Protein AF-A0AAE3ENU5-F1 (afdb_monomer_lite)

pLDDT: mean 85.51, std 14.6, range [36.25, 98.5]

Organism: NCBI:txid2044858

Foldseek 3Di:
DDDDPDDPPDPPPPLDQDQDEPRQGQDPQQSVQDDSVLSVLVNVLLVVVLVLNLVSLLVLLVRDQPDDVSLLSSLLSLLVSCVNNDLVSNVVSLVPHDLSSLVSSQVSVQSNQQVVDVPRGGCCVSRVPSVCSSCVVVVVVCVVPVPPDPDDPPCVPVPPQKDFDPPAKDWWFQLQPSAIKIKTWIAGNVPRAIWMWIFDPDPVRDIDIAANQDDDPNHNHPPQFDDKDKAAQFDKDFAFDADPPPRDTPGGDPVRIDGASIIWIWTHHPPDQWTWIWGHPNPDTDIGITD

Secondary structure (DSSP, 8-state):
---------------PPPSEETTEE--HHHHHHS-HHHHHHHHHHHHHHHTT-HHHHHHHTT---SSHHHHHHHHHHHHHHHHHH-HHHHHHHHTTS-HHHHHHHHHHHHHHHHHSSSS---HHHHSHHHHHHHTHHHHHHHHHSS-S------GGGS-TTEEEEEEEEEEE-SSSSSS-EEEEEEEETTT--EEEEEE--STT--EEEEETTB-BTTBS--TT--EEEEEPTT-EE--EEE-TTT--EEEE-GGG-EE-SS-EEEEE-SSSS-EEEEEE-SSSEEEEEE-

Radius of gyration: 28.98 Å; chains: 1; bounding box: 73×36×106 Å

Structure (mmCIF, N/CA/C/O backbone):
data_AF-A0AAE3ENU5-F1
#
_entry.id   AF-A0AAE3ENU5-F1
#
loop_
_atom_site.group_PDB
_atom_site.id
_atom_site.type_symbol
_atom_site.label_atom_id
_atom_site.label_alt_id
_atom_site.label_comp_id
_atom_site.label_asym_id
_atom_site.label_entity_id
_atom_site.label_seq_id
_atom_site.pdbx_PDB_ins_code
_atom_site.Cartn_x
_atom_site.Cartn_y
_atom_site.Cartn_z
_atom_site.occupancy
_atom_site.B_iso_or_equiv
_atom_site.auth_seq_id
_atom_site.auth_comp_id
_atom_site.auth_asym_id
_atom_site.auth_atom_id
_atom_site.pdbx_PDB_model_num
ATOM 1 N N . MET A 1 1 ? 45.040 4.496 -70.111 1.00 40.84 1 MET A N 1
ATOM 2 C CA . MET A 1 1 ? 45.049 4.306 -68.644 1.00 40.84 1 MET A CA 1
ATOM 3 C C . MET A 1 1 ? 43.775 4.921 -68.087 1.00 40.84 1 MET A C 1
ATOM 5 O O . MET A 1 1 ? 43.619 6.129 -68.173 1.00 40.84 1 MET A O 1
ATOM 9 N N . LYS A 1 2 ? 42.817 4.092 -67.658 1.00 40.97 2 LYS A N 1
ATOM 10 C CA . LYS A 1 2 ? 41.539 4.521 -67.069 1.00 40.97 2 LYS A CA 1
ATOM 11 C C . LYS A 1 2 ? 41.664 4.377 -65.552 1.00 40.97 2 LYS A C 1
ATOM 13 O O . LYS A 1 2 ? 41.847 3.258 -65.087 1.00 40.97 2 LYS A O 1
ATOM 18 N N . TYR A 1 3 ? 41.574 5.472 -64.807 1.00 50.25 3 TYR A N 1
ATOM 19 C CA . TYR A 1 3 ? 41.369 5.431 -63.358 1.00 50.25 3 TYR A CA 1
ATOM 20 C C . TYR A 1 3 ? 39.885 5.691 -63.084 1.00 50.25 3 TYR A C 1
ATOM 22 O O . TYR A 1 3 ? 39.406 6.763 -63.454 1.00 50.25 3 TYR A O 1
ATOM 30 N N . PRO A 1 4 ? 39.136 4.776 -62.448 1.00 55.03 4 PRO A N 1
ATOM 31 C CA . PRO A 1 4 ? 37.915 5.160 -61.769 1.00 55.03 4 PRO A CA 1
ATOM 32 C C . PRO A 1 4 ? 38.322 5.692 -60.391 1.00 55.03 4 PRO A C 1
ATOM 34 O O . PRO A 1 4 ? 38.738 4.935 -59.515 1.00 55.03 4 PRO A O 1
ATOM 37 N N . ILE A 1 5 ? 38.260 7.011 -60.208 1.00 55.91 5 ILE A N 1
ATOM 38 C CA . ILE A 1 5 ? 38.320 7.602 -58.871 1.00 55.91 5 ILE A CA 1
ATOM 39 C C . ILE A 1 5 ? 37.001 7.238 -58.194 1.00 55.91 5 ILE A C 1
ATOM 41 O O . ILE A 1 5 ? 35.925 7.648 -58.627 1.00 55.91 5 ILE A O 1
ATOM 45 N N . TYR A 1 6 ? 37.116 6.378 -57.187 1.00 51.59 6 TYR A N 1
ATOM 46 C CA . TYR A 1 6 ? 36.023 5.897 -56.365 1.00 51.59 6 TYR A CA 1
ATOM 47 C C . TYR A 1 6 ? 35.255 7.070 -55.754 1.00 51.59 6 TYR A C 1
ATOM 49 O O . T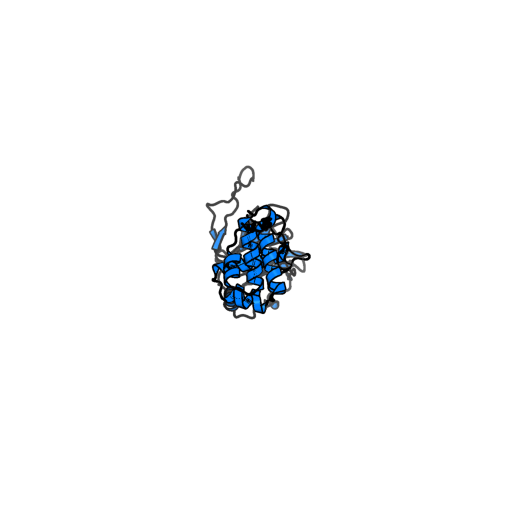YR A 1 6 ? 35.823 7.960 -55.123 1.00 51.59 6 TYR A O 1
ATOM 57 N N . PHE A 1 7 ? 33.941 7.018 -55.941 1.00 50.84 7 PHE A N 1
ATOM 58 C CA . PHE A 1 7 ? 32.944 7.837 -55.276 1.00 50.84 7 PHE A CA 1
ATOM 59 C C . PHE A 1 7 ? 33.020 7.549 -53.769 1.00 50.84 7 PHE A C 1
ATOM 61 O O . PHE A 1 7 ? 32.459 6.567 -53.282 1.00 50.84 7 PHE A O 1
ATOM 68 N N . LEU A 1 8 ? 33.782 8.361 -53.033 1.00 47.28 8 LEU A N 1
ATOM 69 C CA . LEU A 1 8 ? 33.855 8.313 -51.575 1.00 47.28 8 LEU A CA 1
ATOM 70 C C . LEU A 1 8 ? 32.593 8.996 -51.036 1.00 47.28 8 LEU A C 1
ATOM 72 O O . LEU A 1 8 ? 32.578 10.180 -50.709 1.00 47.28 8 LEU A O 1
ATOM 76 N N . LEU A 1 9 ? 31.492 8.244 -51.071 1.00 49.81 9 LEU A N 1
ATOM 77 C CA . LEU A 1 9 ? 30.191 8.659 -50.570 1.00 49.81 9 LEU A CA 1
ATOM 78 C C . LEU A 1 9 ? 30.296 8.801 -49.048 1.00 49.81 9 LEU A C 1
ATOM 80 O O . LEU A 1 9 ? 30.455 7.822 -48.320 1.00 49.81 9 LEU A O 1
ATOM 84 N N . LEU A 1 10 ? 30.260 10.056 -48.609 1.00 51.59 10 LEU A N 1
ATOM 85 C CA . LEU A 1 10 ? 30.122 10.507 -47.232 1.00 51.59 10 LEU A CA 1
ATOM 86 C C . LEU A 1 10 ? 29.045 9.702 -46.487 1.00 51.59 10 LEU A C 1
ATOM 88 O O . LEU A 1 10 ? 27.856 9.957 -46.644 1.00 51.59 10 LEU A O 1
ATOM 92 N N . PHE A 1 11 ? 29.463 8.788 -45.614 1.00 48.38 11 PHE A N 1
ATOM 93 C CA . PHE A 1 11 ? 28.640 8.311 -44.504 1.00 48.38 11 PHE A CA 1
ATOM 94 C C . PHE A 1 11 ? 29.091 9.013 -43.222 1.00 48.38 11 PHE A C 1
ATOM 96 O O . PHE A 1 11 ? 29.651 8.410 -42.310 1.00 48.38 11 PHE A O 1
ATOM 103 N N . THR A 1 12 ? 28.829 10.317 -43.129 1.00 45.56 12 THR A N 1
ATOM 104 C CA . THR A 1 12 ? 28.701 10.965 -41.820 1.00 45.56 12 THR A CA 1
ATOM 105 C C . THR A 1 12 ? 27.355 10.542 -41.244 1.00 45.56 12 THR A C 1
ATOM 107 O O . THR A 1 12 ? 26.370 11.272 -41.322 1.00 45.56 12 THR A O 1
ATOM 110 N N . ILE A 1 13 ? 27.279 9.311 -40.737 1.00 52.88 13 ILE A N 1
ATOM 111 C CA . ILE A 1 13 ? 26.116 8.860 -39.974 1.00 52.88 13 ILE A CA 1
ATOM 112 C C . ILE A 1 13 ? 26.019 9.748 -38.735 1.00 52.88 13 ILE A C 1
ATOM 114 O O . ILE A 1 13 ? 26.885 9.712 -37.860 1.00 52.88 13 ILE A O 1
ATOM 118 N N . TRP A 1 14 ? 24.976 10.576 -38.713 1.00 52.34 14 TRP A N 1
ATOM 119 C CA . TRP A 1 14 ? 24.525 11.357 -37.570 1.00 52.34 14 TRP A CA 1
ATOM 120 C C . TRP A 1 14 ? 24.519 10.489 -36.315 1.00 52.34 14 TRP A C 1
ATOM 122 O O . TRP A 1 14 ? 23.638 9.659 -36.104 1.00 52.34 14 TRP A O 1
ATOM 132 N N . SER A 1 15 ? 25.526 10.682 -35.472 1.00 57.59 15 SER A N 1
ATOM 133 C CA . SER A 1 15 ? 25.625 10.024 -34.177 1.00 57.59 15 SER A CA 1
ATOM 134 C C . SER A 1 15 ? 25.212 11.015 -33.093 1.00 57.59 15 SER A C 1
ATOM 136 O O . SER A 1 15 ? 25.974 11.308 -32.176 1.00 57.59 15 SER A O 1
ATOM 138 N N . CYS A 1 16 ? 24.012 11.571 -33.243 1.00 82.00 16 CYS A N 1
ATOM 139 C CA . CYS A 1 16 ? 23.361 12.380 -32.221 1.00 82.00 16 CYS A CA 1
ATOM 140 C C . CYS A 1 16 ? 22.465 11.482 -31.369 1.00 82.00 16 CYS A C 1
ATOM 142 O O . CYS A 1 16 ? 22.011 10.431 -31.828 1.00 82.00 16 CYS A O 1
ATOM 144 N N . LYS A 1 17 ? 22.226 11.893 -30.123 1.00 87.00 17 LYS A N 1
ATOM 145 C CA . LYS A 1 17 ? 21.167 11.281 -29.327 1.00 87.00 17 LYS A CA 1
ATOM 146 C C . LYS A 1 17 ? 19.822 11.538 -30.016 1.00 87.00 17 LYS A C 1
ATOM 148 O O . LYS A 1 17 ? 19.640 12.579 -30.644 1.00 87.00 17 LYS A O 1
ATOM 153 N N . GLN A 1 18 ? 18.896 10.603 -29.880 1.00 89.38 18 GLN A N 1
ATOM 154 C CA . GLN A 1 18 ? 17.513 10.747 -30.312 1.00 89.38 18 GLN A CA 1
ATOM 155 C C . GLN A 1 18 ? 16.650 11.008 -29.080 1.00 89.38 18 GLN A C 1
ATOM 157 O O . GLN A 1 18 ? 16.785 10.319 -28.071 1.00 89.38 18 GLN A O 1
ATOM 162 N N . ASN A 1 19 ? 15.793 12.019 -29.155 1.00 90.56 19 ASN A N 1
ATOM 163 C CA . ASN A 1 19 ? 14.816 12.357 -28.119 1.00 90.56 19 ASN A CA 1
ATOM 164 C C . ASN A 1 19 ? 13.413 11.823 -28.446 1.00 90.56 19 ASN A C 1
ATOM 166 O O . ASN A 1 19 ? 12.498 12.014 -27.661 1.00 90.56 19 ASN A O 1
ATOM 170 N N . GLN A 1 20 ? 13.232 11.166 -29.592 1.00 94.00 20 GLN A N 1
ATOM 171 C CA . GLN A 1 20 ? 11.967 10.562 -29.988 1.00 94.00 20 GLN A CA 1
ATOM 172 C C . GLN A 1 20 ? 12.227 9.320 -30.841 1.00 94.00 20 GLN A C 1
ATOM 174 O O . GLN A 1 20 ? 13.116 9.323 -31.696 1.00 94.00 20 GLN A O 1
ATOM 179 N N . ILE A 1 21 ? 11.437 8.269 -30.633 1.00 93.75 21 ILE A N 1
ATOM 180 C CA . ILE A 1 21 ? 11.505 7.028 -31.406 1.00 93.75 21 ILE A CA 1
ATOM 181 C C . ILE A 1 21 ? 10.102 6.454 -31.593 1.00 93.75 21 ILE A C 1
ATOM 183 O O . ILE A 1 21 ? 9.354 6.294 -30.635 1.00 93.75 21 ILE A O 1
ATOM 187 N N . GLU A 1 22 ? 9.720 6.171 -32.843 1.00 90.56 22 GLU A N 1
ATOM 188 C CA . GLU A 1 22 ? 8.411 5.583 -33.181 1.00 90.56 22 GLU A CA 1
ATOM 189 C C . GLU A 1 22 ? 7.223 6.353 -32.558 1.00 90.56 22 GLU A C 1
ATOM 191 O O . GLU A 1 22 ? 6.215 5.776 -32.152 1.00 90.56 22 GLU A O 1
ATOM 196 N N . GLY A 1 23 ? 7.336 7.680 -32.456 1.00 91.00 23 GLY A N 1
ATOM 197 C CA . GLY A 1 23 ? 6.315 8.544 -31.858 1.00 91.00 23 GLY A CA 1
ATOM 198 C C . GLY A 1 23 ? 6.326 8.626 -30.327 1.00 91.00 23 GLY A C 1
ATOM 199 O O . GLY A 1 23 ? 5.503 9.356 -29.798 1.00 91.00 23 GLY A O 1
ATOM 200 N N . ILE A 1 24 ? 7.241 7.940 -29.636 1.00 94.88 24 ILE A N 1
ATOM 201 C CA . ILE A 1 24 ? 7.430 8.033 -28.180 1.00 94.88 24 ILE A CA 1
ATOM 202 C C . ILE A 1 24 ? 8.560 9.020 -27.888 1.00 94.88 24 ILE A C 1
ATOM 204 O O . ILE A 1 24 ? 9.673 8.850 -28.393 1.00 94.88 24 ILE A O 1
ATOM 208 N N . GLU A 1 25 ? 8.269 10.058 -27.108 1.00 95.75 25 GLU A N 1
ATOM 209 C CA . GLU A 1 25 ? 9.253 11.041 -26.650 1.00 95.75 25 GLU A CA 1
ATOM 210 C C . GLU A 1 25 ? 10.051 10.493 -25.460 1.00 95.75 25 GLU A C 1
ATOM 212 O O . GLU A 1 25 ? 9.507 9.856 -24.561 1.00 95.75 25 GLU A O 1
ATOM 217 N N . ILE A 1 26 ? 11.363 10.724 -25.466 1.00 94.12 26 ILE A N 1
ATOM 218 C CA . ILE A 1 26 ? 12.244 10.415 -24.343 1.00 94.12 26 ILE A CA 1
ATOM 219 C C . ILE A 1 26 ? 12.321 11.664 -23.477 1.00 94.12 26 ILE A C 1
ATOM 221 O O . ILE A 1 26 ? 12.878 12.675 -23.910 1.00 94.12 26 ILE A O 1
ATOM 225 N N . GLY A 1 27 ? 11.791 11.561 -22.256 1.00 91.06 27 GLY A N 1
ATOM 226 C CA . GLY A 1 27 ? 11.755 12.661 -21.300 1.00 91.06 27 GLY A CA 1
ATOM 227 C C . GLY A 1 27 ? 13.118 13.328 -21.102 1.00 91.06 27 GLY A C 1
ATOM 228 O O . GLY A 1 27 ? 14.186 12.708 -21.207 1.00 91.06 27 GLY A O 1
ATOM 229 N N . HIS A 1 28 ? 13.079 14.641 -20.876 1.00 90.25 28 HIS A N 1
ATOM 230 C CA . HIS A 1 28 ? 14.262 15.495 -20.902 1.00 90.25 28 HIS A CA 1
ATOM 231 C C . HIS A 1 28 ? 15.327 15.058 -19.885 1.00 90.25 28 HIS A C 1
ATOM 233 O O . HIS A 1 28 ? 16.526 15.116 -20.181 1.00 90.25 28 HIS A O 1
ATOM 239 N N . THR A 1 29 ? 14.923 14.598 -18.701 1.00 89.38 29 THR A N 1
ATOM 240 C CA . THR A 1 29 ? 15.857 14.227 -17.633 1.00 89.38 29 THR A CA 1
ATOM 241 C C . THR A 1 29 ? 16.616 12.957 -17.994 1.00 89.38 29 THR A C 1
ATOM 243 O O . THR A 1 29 ? 17.843 12.914 -17.894 1.00 89.38 29 THR A O 1
ATOM 246 N N . LEU A 1 30 ? 15.920 11.940 -18.493 1.00 91.00 30 LEU A N 1
ATOM 247 C CA . LEU A 1 30 ? 16.527 10.708 -18.975 1.00 91.00 30 LEU A CA 1
ATOM 248 C C . LEU A 1 30 ? 17.407 10.965 -20.203 1.00 91.00 30 LEU A C 1
ATOM 250 O O . LEU A 1 30 ? 18.548 10.504 -20.262 1.00 91.00 30 LEU A O 1
ATOM 254 N N . TYR A 1 31 ? 16.930 11.763 -21.158 1.00 92.25 31 TYR A N 1
ATOM 255 C CA . TYR A 1 31 ? 17.682 12.104 -22.365 1.00 92.25 31 TYR A CA 1
ATOM 256 C C . TYR A 1 31 ? 19.000 12.832 -22.056 1.00 92.25 31 TYR A C 1
ATOM 258 O O . TYR A 1 31 ? 20.057 12.501 -22.613 1.00 92.25 31 TYR A O 1
ATOM 266 N N . THR A 1 32 ? 18.969 13.826 -21.165 1.00 89.62 32 THR A N 1
ATOM 267 C CA . THR A 1 32 ? 20.150 14.638 -20.833 1.00 89.62 32 THR A CA 1
ATOM 268 C C . THR A 1 32 ? 21.185 13.855 -20.032 1.00 89.62 32 THR A C 1
ATOM 270 O O . THR A 1 32 ? 22.373 13.953 -20.351 1.00 89.62 32 THR A O 1
ATOM 273 N N . ASN A 1 33 ? 20.752 13.001 -19.101 1.00 87.88 33 ASN A N 1
ATOM 274 C CA . ASN A 1 33 ? 21.641 12.227 -18.227 1.00 87.88 33 ASN A CA 1
ATOM 275 C C . ASN A 1 33 ? 22.217 10.944 -18.859 1.00 87.88 33 ASN A C 1
ATOM 277 O O . ASN A 1 33 ? 23.094 10.306 -18.278 1.00 87.88 33 ASN A O 1
ATOM 281 N N . GLN A 1 34 ? 21.784 10.563 -20.062 1.00 89.31 34 GLN A N 1
ATOM 282 C CA . GLN A 1 34 ? 22.352 9.422 -20.788 1.00 89.31 34 GLN A CA 1
ATOM 283 C C . GLN A 1 34 ? 23.653 9.762 -21.527 1.00 89.31 34 GLN A C 1
ATOM 285 O O . GLN A 1 34 ? 23.836 10.851 -22.062 1.00 89.31 34 GLN A O 1
ATOM 290 N N . SER A 1 35 ? 24.548 8.794 -21.683 1.00 91.44 35 SER A N 1
ATOM 291 C CA . SER A 1 35 ? 25.568 8.825 -22.736 1.00 91.44 35 SER A CA 1
ATOM 292 C C . SER A 1 35 ? 24.938 8.567 -24.112 1.00 91.44 35 SER A C 1
ATOM 294 O O . SER A 1 35 ? 23.837 8.031 -24.229 1.00 91.44 35 SER A O 1
ATOM 296 N N . LEU A 1 36 ? 25.656 8.893 -25.191 1.00 91.44 36 LEU A N 1
ATOM 297 C CA . LEU A 1 36 ? 25.213 8.568 -26.553 1.00 91.44 36 LEU A CA 1
ATOM 298 C C . LEU A 1 36 ? 24.971 7.062 -26.751 1.00 91.44 36 LEU A C 1
ATOM 300 O O . LEU A 1 36 ? 24.059 6.673 -27.475 1.00 91.44 36 LEU A O 1
ATOM 304 N N . LYS A 1 37 ? 25.782 6.220 -26.101 1.00 92.06 37 LYS A N 1
ATOM 305 C CA . LYS A 1 37 ? 25.636 4.763 -26.145 1.00 92.06 37 LYS A CA 1
ATOM 306 C C . LYS A 1 37 ? 24.341 4.321 -25.458 1.00 92.06 37 LYS A C 1
ATOM 308 O O . LYS A 1 37 ? 23.563 3.610 -26.077 1.00 92.06 37 LYS A O 1
ATOM 313 N N . GLN A 1 38 ? 24.083 4.811 -24.244 1.00 93.38 38 GLN A N 1
ATOM 314 C CA . GLN A 1 38 ? 22.857 4.501 -23.496 1.00 93.38 38 GLN A CA 1
ATOM 315 C C . GLN A 1 38 ? 21.599 4.969 -24.228 1.00 93.38 38 GLN A C 1
ATOM 317 O O . GLN A 1 38 ? 20.607 4.256 -24.259 1.00 93.38 38 GLN A O 1
ATOM 322 N N . ASN A 1 39 ? 21.645 6.138 -24.868 1.00 94.62 39 ASN A N 1
ATOM 323 C CA . ASN A 1 39 ? 20.520 6.620 -25.661 1.00 94.62 39 ASN A CA 1
ATOM 324 C C . ASN A 1 39 ? 20.250 5.734 -26.893 1.00 94.62 39 ASN A C 1
ATOM 326 O O . ASN A 1 39 ? 19.098 5.420 -27.188 1.00 94.62 39 ASN A O 1
ATOM 330 N N . LYS A 1 40 ? 21.300 5.267 -27.585 1.00 94.25 40 LYS A N 1
ATOM 331 C CA . LYS A 1 40 ? 21.158 4.286 -28.676 1.00 94.25 40 LYS A CA 1
ATOM 332 C C . LYS A 1 40 ? 20.620 2.941 -28.188 1.00 94.25 40 LYS A C 1
ATOM 334 O O . LYS A 1 40 ? 19.812 2.329 -28.872 1.00 94.25 40 LYS A O 1
ATOM 339 N N . GLU A 1 41 ? 21.056 2.491 -27.015 1.00 95.94 41 GLU A N 1
ATOM 340 C CA . GLU A 1 41 ? 20.535 1.272 -26.392 1.00 95.94 41 GLU A CA 1
ATOM 341 C C . GLU A 1 41 ? 19.048 1.427 -26.052 1.00 95.94 41 GLU A C 1
ATOM 343 O O . GLU A 1 41 ? 18.249 0.600 -26.476 1.00 95.94 41 GLU A O 1
ATOM 348 N N . LEU A 1 42 ? 18.646 2.512 -25.382 1.00 97.00 42 LEU A N 1
ATOM 349 C CA . LEU A 1 42 ? 17.241 2.757 -25.043 1.00 97.00 42 LEU A CA 1
ATOM 350 C C . LEU A 1 42 ? 16.351 2.840 -26.290 1.00 97.00 42 LEU A C 1
ATOM 352 O O . LEU A 1 42 ? 15.285 2.234 -26.334 1.00 97.00 42 LEU A O 1
ATOM 356 N N . THR A 1 43 ? 16.789 3.564 -27.318 1.00 96.56 43 THR A N 1
ATOM 357 C CA . THR A 1 43 ? 16.023 3.714 -28.566 1.00 96.56 43 THR A CA 1
ATOM 358 C C . THR A 1 43 ? 15.883 2.391 -29.324 1.00 96.56 43 THR A C 1
ATOM 360 O O . THR A 1 43 ? 14.795 2.104 -29.828 1.00 96.56 43 THR A O 1
ATOM 363 N N . ASP A 1 44 ? 16.921 1.542 -29.342 1.00 97.06 44 ASP A N 1
ATOM 364 C CA . ASP A 1 44 ? 16.830 0.168 -29.866 1.00 97.06 44 ASP A CA 1
ATOM 365 C C . ASP A 1 44 ? 15.821 -0.674 -29.076 1.00 97.06 44 ASP A C 1
ATOM 367 O O . ASP A 1 44 ? 14.971 -1.340 -29.674 1.00 97.06 44 ASP A O 1
ATOM 371 N N . LEU A 1 45 ? 15.870 -0.609 -27.739 1.00 98.31 45 LEU A N 1
ATOM 372 C CA . LEU A 1 45 ? 14.929 -1.324 -26.879 1.00 98.31 45 LEU A CA 1
ATOM 373 C C . LEU A 1 45 ? 13.488 -0.908 -27.180 1.00 98.31 45 LEU A C 1
ATOM 375 O O . LEU A 1 45 ? 12.666 -1.774 -27.473 1.00 98.31 45 LEU A O 1
ATOM 379 N N . ILE A 1 46 ? 13.186 0.393 -27.200 1.00 98.19 46 ILE A N 1
ATOM 380 C CA . ILE A 1 46 ? 11.835 0.897 -27.490 1.00 98.19 46 ILE A CA 1
ATOM 381 C C . ILE A 1 46 ? 11.354 0.398 -28.860 1.00 98.19 46 ILE A C 1
ATOM 383 O O . ILE A 1 46 ? 10.274 -0.189 -28.967 1.00 98.19 46 ILE A O 1
ATOM 387 N N . ALA A 1 47 ? 12.170 0.551 -29.908 1.00 97.94 47 ALA A N 1
ATOM 388 C CA . ALA A 1 47 ? 11.807 0.131 -31.261 1.00 97.94 47 ALA A CA 1
ATOM 389 C C . ALA A 1 47 ? 11.533 -1.382 -31.362 1.00 97.94 47 ALA A C 1
ATOM 391 O O . ALA A 1 47 ? 10.636 -1.818 -32.093 1.00 97.94 47 ALA A O 1
ATOM 392 N N . ARG A 1 48 ? 12.291 -2.203 -30.631 1.00 98.38 48 ARG A N 1
ATOM 393 C CA . ARG A 1 48 ? 12.118 -3.662 -30.606 1.00 98.38 48 ARG A CA 1
ATOM 394 C C . ARG A 1 48 ? 10.906 -4.091 -29.787 1.00 98.38 48 ARG A C 1
ATOM 396 O O . ARG A 1 48 ? 10.180 -4.983 -30.227 1.00 98.38 48 ARG A O 1
ATOM 403 N N . ILE A 1 49 ? 10.620 -3.427 -28.669 1.00 98.44 49 ILE A N 1
ATOM 404 C CA . ILE A 1 49 ? 9.420 -3.703 -27.865 1.00 98.44 49 ILE A CA 1
ATOM 405 C C . ILE A 1 49 ? 8.153 -3.347 -28.646 1.00 98.44 49 ILE A C 1
ATOM 407 O O . ILE A 1 49 ? 7.201 -4.126 -28.647 1.00 98.44 49 ILE A O 1
ATOM 411 N N . ILE A 1 50 ? 8.157 -2.245 -29.404 1.00 97.94 50 ILE A N 1
ATOM 412 C CA . ILE A 1 50 ? 7.044 -1.893 -30.304 1.00 97.94 50 ILE A CA 1
ATOM 413 C C . ILE A 1 50 ? 6.797 -3.000 -31.344 1.00 97.94 50 ILE A C 1
ATOM 415 O O . ILE A 1 50 ? 5.655 -3.313 -31.685 1.00 97.94 50 ILE A O 1
ATOM 419 N N . LYS A 1 51 ? 7.865 -3.673 -31.790 1.00 97.69 51 LYS A N 1
ATOM 420 C CA . LYS A 1 51 ? 7.819 -4.859 -32.668 1.00 97.69 51 LYS A CA 1
ATOM 421 C C . LYS A 1 51 ? 7.566 -6.174 -31.920 1.00 97.69 51 LYS A C 1
ATOM 423 O O . LYS A 1 51 ? 7.672 -7.245 -32.515 1.00 97.69 51 LYS A O 1
ATOM 428 N N . LYS A 1 52 ? 7.173 -6.096 -30.647 1.00 97.31 52 LYS A N 1
ATOM 429 C CA . LYS A 1 52 ? 6.791 -7.211 -29.772 1.00 97.31 52 LYS A CA 1
ATOM 430 C C . LYS A 1 52 ? 7.941 -8.177 -29.445 1.00 97.31 52 LYS A C 1
ATOM 432 O O . LYS A 1 52 ? 7.710 -9.360 -29.181 1.00 97.31 52 LYS A O 1
ATOM 437 N N . ASP A 1 53 ? 9.183 -7.688 -29.450 1.00 97.12 53 ASP A N 1
ATOM 438 C CA . ASP A 1 53 ? 10.356 -8.441 -28.993 1.00 97.12 53 ASP A CA 1
ATOM 439 C C . ASP A 1 53 ? 10.401 -8.494 -27.459 1.00 97.12 53 ASP A C 1
ATOM 441 O O . ASP A 1 53 ? 10.791 -7.539 -26.786 1.00 97.12 53 ASP A O 1
ATOM 445 N N . SER A 1 54 ? 10.036 -9.645 -26.894 1.00 94.88 54 SER A N 1
ATOM 446 C CA . SER A 1 54 ? 9.995 -9.832 -25.440 1.00 94.88 54 SER A CA 1
ATOM 447 C C . SER A 1 54 ? 11.367 -9.715 -24.770 1.00 94.88 54 SER A C 1
ATOM 449 O O . SER A 1 54 ? 11.438 -9.295 -23.622 1.00 94.88 54 SER A O 1
ATOM 451 N N . LYS A 1 55 ? 12.458 -10.025 -25.482 1.00 97.00 55 LYS A N 1
ATOM 452 C CA . LYS A 1 55 ? 13.813 -9.923 -24.925 1.00 97.00 55 LYS A CA 1
ATOM 453 C C . LYS A 1 55 ? 14.240 -8.467 -24.753 1.00 97.00 55 LYS A C 1
ATOM 455 O O . LYS A 1 55 ? 15.013 -8.139 -23.861 1.00 97.00 55 LYS A O 1
ATOM 460 N N . ALA A 1 56 ? 13.729 -7.580 -25.605 1.00 97.94 56 ALA A N 1
ATOM 461 C CA . ALA A 1 56 ? 13.928 -6.150 -25.426 1.00 97.94 56 ALA A CA 1
ATOM 462 C C . ALA A 1 56 ? 13.177 -5.633 -24.187 1.00 97.94 56 ALA A C 1
ATOM 464 O O . ALA A 1 56 ? 13.719 -4.802 -23.464 1.00 97.94 56 ALA A O 1
ATOM 465 N N . LEU A 1 57 ? 11.985 -6.168 -23.889 1.00 98.12 57 LEU A N 1
ATOM 466 C CA . LEU A 1 57 ? 11.261 -5.824 -22.662 1.00 98.12 57 LEU A CA 1
ATOM 467 C C . LEU A 1 57 ? 12.033 -6.272 -21.414 1.00 98.12 57 LEU A C 1
ATOM 469 O O . LEU A 1 57 ? 12.178 -5.476 -20.495 1.00 98.12 57 LEU A O 1
ATOM 473 N N . GLU A 1 58 ? 12.589 -7.489 -21.407 1.00 96.06 58 GLU A N 1
ATOM 474 C CA . GLU A 1 58 ? 13.470 -7.964 -20.323 1.00 96.06 58 GLU A CA 1
ATOM 475 C C . GLU A 1 58 ? 14.583 -6.948 -20.025 1.00 96.06 58 GLU A C 1
ATOM 477 O O . GLU A 1 58 ? 14.749 -6.518 -18.885 1.00 96.06 58 GLU A O 1
ATOM 482 N N . TRP A 1 59 ? 15.294 -6.494 -21.060 1.00 97.06 59 TRP A N 1
ATOM 483 C CA . TRP A 1 59 ? 16.366 -5.507 -20.915 1.00 97.06 59 TRP A CA 1
ATOM 484 C C . TRP A 1 59 ? 15.886 -4.117 -20.499 1.00 97.06 59 TRP A C 1
ATOM 486 O O . TRP A 1 59 ? 16.602 -3.432 -19.772 1.00 97.06 59 TRP A O 1
ATOM 496 N N . LEU A 1 60 ? 14.682 -3.703 -20.900 1.00 98.00 60 LEU A N 1
ATOM 497 C CA . LEU A 1 60 ? 14.104 -2.433 -20.458 1.00 98.00 60 LEU A CA 1
ATOM 498 C C . LEU A 1 60 ? 13.877 -2.418 -18.940 1.00 98.00 60 LEU A C 1
ATOM 500 O O . LEU A 1 60 ? 14.193 -1.422 -18.296 1.00 98.00 60 LEU A O 1
ATOM 504 N N . THR A 1 61 ? 13.411 -3.530 -18.355 1.00 96.25 61 THR A N 1
ATOM 505 C CA . THR A 1 61 ? 13.161 -3.629 -16.898 1.00 96.25 61 THR A CA 1
ATOM 506 C C . THR A 1 61 ? 14.421 -3.525 -16.032 1.00 96.25 61 THR A C 1
ATOM 508 O O . THR A 1 61 ? 14.335 -3.400 -14.810 1.00 96.25 61 THR A O 1
ATOM 511 N N . GLU A 1 62 ? 15.598 -3.581 -16.653 1.00 93.88 62 GLU A N 1
ATOM 512 C CA . GLU A 1 62 ? 16.906 -3.487 -16.001 1.00 93.88 62 GLU A CA 1
ATOM 513 C C . GLU A 1 62 ? 17.714 -2.276 -16.504 1.00 93.88 62 GLU A C 1
ATOM 515 O O . GLU A 1 62 ? 18.885 -2.111 -16.155 1.00 93.88 62 GLU A O 1
ATOM 520 N N . PHE A 1 63 ? 17.106 -1.418 -17.330 1.00 94.56 63 PHE A N 1
ATOM 521 C CA . PHE A 1 63 ? 17.789 -0.289 -17.941 1.00 94.56 63 PHE A CA 1
ATOM 522 C C . PHE A 1 63 ? 18.149 0.780 -16.898 1.00 94.56 63 PHE A C 1
ATOM 524 O O . PHE A 1 63 ? 17.316 1.234 -16.114 1.00 94.56 63 PHE A O 1
ATOM 531 N N . TRP A 1 64 ? 19.405 1.232 -16.912 1.00 91.44 64 TRP A N 1
ATOM 532 C CA . TRP A 1 64 ? 19.870 2.276 -16.002 1.00 91.44 64 TRP A CA 1
ATOM 533 C C . TRP A 1 64 ? 19.310 3.652 -16.392 1.00 91.44 64 TRP A C 1
ATOM 535 O O . TRP A 1 64 ? 19.761 4.276 -17.353 1.00 91.44 64 TRP A O 1
ATOM 545 N N . CYS A 1 65 ? 18.357 4.141 -15.601 1.00 89.50 65 CYS A N 1
ATOM 546 C CA . CYS A 1 65 ? 17.640 5.396 -15.832 1.00 89.50 65 CYS A CA 1
ATOM 547 C C . CYS A 1 65 ? 18.348 6.653 -15.277 1.00 89.50 65 CYS A C 1
ATOM 549 O O . CYS A 1 65 ? 17.890 7.766 -15.511 1.00 89.50 65 CYS A O 1
ATOM 551 N N . GLY A 1 66 ? 19.454 6.511 -14.535 1.00 80.75 66 GLY A N 1
ATOM 552 C CA . GLY A 1 66 ? 20.189 7.653 -13.969 1.00 80.75 66 GLY A CA 1
ATOM 553 C C . GLY A 1 66 ? 19.635 8.229 -12.656 1.00 80.75 66 GLY A C 1
ATOM 554 O O . GLY A 1 66 ? 20.093 9.289 -12.241 1.00 80.75 66 GLY A O 1
ATOM 555 N N . GLY A 1 67 ? 18.698 7.546 -11.987 1.00 83.12 67 GLY A N 1
ATOM 556 C CA . GLY A 1 67 ? 18.110 7.956 -10.700 1.00 83.12 67 GLY A CA 1
ATOM 557 C C . GLY A 1 67 ? 16.616 8.285 -10.797 1.00 83.12 67 GLY A C 1
ATOM 558 O O . GLY A 1 67 ? 16.015 8.085 -11.847 1.00 83.12 67 GLY A O 1
ATOM 559 N N . GLY A 1 68 ? 16.021 8.794 -9.709 1.00 83.12 68 GLY A N 1
ATOM 560 C CA . GLY A 1 68 ? 14.562 8.957 -9.563 1.00 83.12 68 GLY A CA 1
ATOM 561 C C . GLY A 1 68 ? 13.884 9.651 -10.748 1.00 83.12 68 GLY A C 1
ATOM 562 O O . GLY A 1 68 ? 13.100 9.029 -11.456 1.00 83.12 68 GLY A O 1
ATOM 563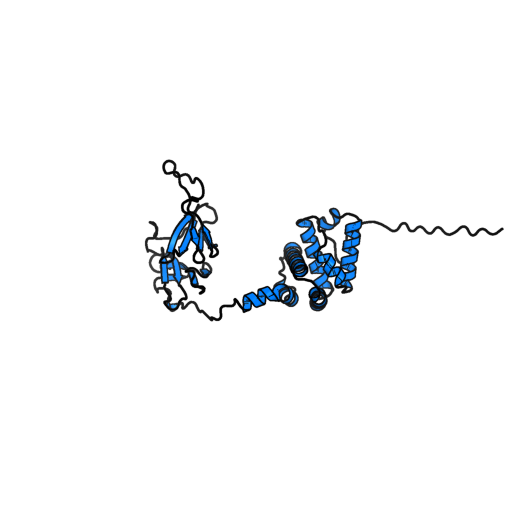 N N . ALA A 1 69 ? 14.271 10.894 -11.047 1.00 85.31 69 ALA A N 1
ATOM 564 C CA . ALA A 1 69 ? 13.653 11.667 -12.128 1.00 85.31 69 ALA A CA 1
ATOM 565 C C . ALA A 1 69 ? 13.832 11.040 -13.528 1.00 85.31 69 ALA A C 1
ATOM 567 O O . ALA A 1 69 ? 12.928 11.103 -14.354 1.00 85.31 69 ALA A O 1
ATOM 568 N N . GLY A 1 70 ? 14.966 10.384 -13.802 1.00 88.31 70 GLY A N 1
ATOM 569 C CA . GLY A 1 70 ? 15.149 9.657 -15.063 1.00 88.31 70 GLY A CA 1
ATOM 570 C C . GLY A 1 70 ? 14.353 8.347 -15.123 1.00 88.31 70 GLY A C 1
ATOM 571 O O . GLY A 1 70 ? 13.974 7.899 -16.204 1.00 88.31 70 GLY A O 1
ATOM 572 N N . CYS A 1 71 ? 14.066 7.733 -13.974 1.00 92.19 71 CYS A N 1
ATOM 573 C CA . CYS A 1 71 ? 13.192 6.567 -13.878 1.00 92.19 71 CYS A CA 1
ATOM 574 C C . CYS A 1 71 ? 11.714 6.924 -14.066 1.00 92.19 71 CYS A C 1
ATOM 576 O O . CYS A 1 71 ? 10.980 6.093 -14.594 1.00 92.19 71 CYS A O 1
ATOM 578 N N . TYR A 1 72 ? 11.289 8.146 -13.731 1.00 93.00 72 TYR A N 1
ATOM 579 C CA . TYR A 1 72 ? 9.947 8.637 -14.069 1.00 93.00 72 TYR A CA 1
ATOM 580 C C . TYR A 1 72 ? 9.783 8.753 -15.585 1.00 93.00 72 TYR A C 1
ATOM 582 O O . TYR A 1 72 ? 8.872 8.154 -16.147 1.00 93.00 72 TYR A O 1
ATOM 590 N N . ASP A 1 73 ? 10.741 9.389 -16.265 1.00 95.19 73 ASP A N 1
ATOM 591 C CA . ASP A 1 73 ? 10.774 9.464 -17.732 1.00 95.19 73 ASP A CA 1
ATOM 592 C C . ASP A 1 73 ? 10.765 8.065 -18.384 1.00 95.19 73 ASP A C 1
ATOM 594 O O . ASP A 1 73 ? 10.078 7.838 -19.381 1.00 95.19 73 ASP A O 1
ATOM 598 N N . LEU A 1 74 ? 11.507 7.100 -17.822 1.00 97.25 74 LEU A N 1
ATOM 599 C CA . LEU A 1 74 ? 11.490 5.713 -18.299 1.00 97.25 74 LEU A CA 1
ATOM 600 C C . LEU A 1 74 ? 10.132 5.039 -18.053 1.00 97.25 74 LEU A C 1
ATOM 602 O O . LEU A 1 74 ? 9.674 4.255 -18.887 1.00 97.25 74 LEU A O 1
ATOM 606 N N . GLY A 1 75 ? 9.484 5.353 -16.934 1.00 97.56 75 GLY A N 1
ATOM 607 C CA . GLY A 1 75 ? 8.126 4.928 -16.627 1.00 97.56 75 GLY A CA 1
ATOM 608 C C . GLY A 1 75 ? 7.121 5.428 -17.659 1.00 97.56 75 GLY A C 1
ATOM 609 O O . GLY A 1 75 ? 6.374 4.623 -18.210 1.00 97.56 75 GLY A O 1
ATOM 610 N N . ILE A 1 76 ? 7.173 6.720 -17.998 1.00 97.44 76 ILE A N 1
ATOM 611 C CA . ILE A 1 76 ? 6.310 7.351 -19.013 1.00 97.44 76 ILE A CA 1
ATOM 612 C C . ILE A 1 76 ? 6.509 6.683 -20.379 1.00 97.44 76 ILE A C 1
ATOM 614 O O . ILE A 1 76 ? 5.551 6.302 -21.048 1.00 97.44 76 ILE A O 1
ATOM 618 N N . ILE A 1 77 ? 7.763 6.458 -20.787 1.00 98.06 77 ILE A N 1
ATOM 619 C CA . ILE A 1 77 ? 8.073 5.705 -22.014 1.00 98.06 77 ILE A CA 1
ATOM 620 C C . ILE A 1 77 ? 7.436 4.312 -21.964 1.00 98.06 77 ILE A C 1
ATOM 622 O O . ILE A 1 77 ? 6.890 3.837 -22.960 1.00 98.06 77 ILE A O 1
ATOM 626 N N . THR A 1 78 ? 7.505 3.646 -20.811 1.00 98.44 78 THR A N 1
ATOM 627 C CA . THR A 1 78 ? 6.964 2.298 -20.636 1.00 98.44 78 THR A CA 1
ATOM 628 C C . THR A 1 78 ? 5.438 2.290 -20.752 1.00 98.44 78 THR A C 1
ATOM 630 O O . THR A 1 78 ? 4.915 1.440 -21.473 1.00 98.44 78 THR A O 1
ATOM 633 N N . SER A 1 79 ? 4.716 3.243 -20.147 1.00 98.00 79 SER A N 1
ATOM 634 C CA . SER A 1 79 ? 3.255 3.362 -20.297 1.00 98.00 79 SER A CA 1
ATOM 635 C C . SER A 1 79 ? 2.842 3.703 -21.732 1.00 98.00 79 SER A C 1
ATOM 637 O O . SER A 1 79 ? 1.925 3.079 -22.268 1.00 98.00 79 SER A O 1
ATOM 639 N N . GLU A 1 80 ? 3.562 4.606 -22.405 1.00 98.00 80 GLU A N 1
ATOM 640 C CA . GLU A 1 80 ? 3.335 4.944 -23.819 1.00 98.00 80 GLU A CA 1
ATOM 641 C C . GLU A 1 80 ? 3.508 3.733 -24.745 1.00 98.00 80 GLU A C 1
ATOM 643 O O . GLU A 1 80 ? 2.733 3.539 -25.687 1.00 98.00 80 GLU A O 1
ATOM 648 N N . ILE A 1 81 ? 4.474 2.852 -24.460 1.00 98.50 81 ILE A N 1
ATOM 649 C CA . ILE A 1 81 ? 4.611 1.585 -25.186 1.00 98.50 81 ILE A CA 1
ATOM 650 C C . ILE A 1 81 ? 3.351 0.725 -25.014 1.00 98.50 81 ILE A C 1
ATOM 652 O O . ILE A 1 81 ? 2.874 0.176 -26.014 1.00 98.50 81 ILE A O 1
ATOM 656 N N . VAL A 1 82 ? 2.800 0.607 -23.796 1.00 98.38 82 VAL A N 1
ATOM 657 C CA . VAL A 1 82 ? 1.573 -0.176 -23.546 1.00 98.38 82 VAL A CA 1
ATOM 658 C C . VAL A 1 82 ? 0.399 0.391 -24.343 1.00 98.38 82 VAL A C 1
ATOM 660 O O . VAL A 1 82 ? -0.246 -0.370 -25.069 1.00 98.38 82 VAL A O 1
ATOM 663 N N . TYR A 1 83 ? 0.166 1.708 -24.295 1.00 97.62 83 TYR A N 1
ATOM 664 C CA . TYR A 1 83 ? -0.877 2.355 -25.103 1.00 97.62 83 TYR A CA 1
ATOM 665 C C . TYR A 1 83 ? -0.687 2.086 -26.598 1.00 97.62 83 TYR A C 1
ATOM 667 O O . TYR A 1 83 ? -1.646 1.789 -27.312 1.00 97.62 83 TYR A O 1
ATOM 675 N N . LYS A 1 84 ? 0.559 2.146 -27.080 1.00 97.31 84 LYS A N 1
ATOM 676 C CA . LYS A 1 84 ? 0.867 2.013 -28.504 1.00 97.31 84 LYS A CA 1
ATOM 677 C C . LYS A 1 84 ? 0.643 0.605 -29.046 1.00 97.31 84 LYS A C 1
ATOM 679 O O . LYS A 1 84 ? 0.131 0.453 -30.155 1.00 97.31 84 LYS A O 1
ATOM 684 N N . ILE A 1 85 ? 1.072 -0.428 -28.320 1.00 96.69 85 ILE A N 1
ATOM 685 C CA . ILE A 1 85 ? 0.980 -1.814 -28.810 1.00 96.69 85 ILE A CA 1
ATOM 686 C C . ILE A 1 85 ? -0.277 -2.545 -28.333 1.00 96.69 85 ILE A C 1
ATOM 688 O O . ILE A 1 85 ? -0.593 -3.618 -28.861 1.00 96.69 85 ILE A O 1
ATOM 692 N N . GLY A 1 86 ? -0.984 -1.968 -27.363 1.00 97.06 86 GLY A N 1
ATOM 693 C CA . GLY A 1 86 ? -2.152 -2.536 -26.710 1.00 97.06 86 GLY A CA 1
ATOM 694 C C . GLY A 1 86 ? -1.788 -3.494 -25.575 1.00 97.06 86 GLY A C 1
ATOM 695 O O . GLY A 1 86 ? -0.860 -4.304 -25.686 1.00 97.06 86 GLY A O 1
ATOM 696 N N . GLU A 1 87 ? -2.587 -3.433 -24.511 1.00 97.12 87 GLU A N 1
ATOM 697 C CA . GLU A 1 87 ? -2.425 -4.192 -23.268 1.00 97.12 87 GLU A CA 1
ATOM 698 C C . GLU A 1 87 ? -2.200 -5.698 -23.507 1.00 97.12 87 GLU A C 1
ATOM 700 O O . GLU A 1 87 ? -1.192 -6.248 -23.066 1.00 97.12 87 GLU A O 1
ATOM 705 N N . ASP A 1 88 ? -3.056 -6.353 -24.298 1.00 94.56 88 ASP A N 1
ATOM 706 C CA . ASP A 1 88 ? -2.963 -7.795 -24.584 1.00 94.56 88 ASP A CA 1
ATOM 707 C C . ASP A 1 88 ? -1.634 -8.208 -25.235 1.00 94.56 88 ASP A C 1
ATOM 709 O O . ASP A 1 88 ? -1.102 -9.296 -24.992 1.00 94.56 88 ASP A O 1
ATOM 713 N N . ASN A 1 89 ? -1.096 -7.366 -26.122 1.00 95.81 89 ASN A N 1
ATOM 714 C CA . ASN A 1 89 ? 0.176 -7.651 -26.782 1.00 95.81 89 ASN A CA 1
ATOM 715 C C . ASN A 1 89 ? 1.346 -7.438 -25.825 1.00 95.81 89 ASN A C 1
ATOM 717 O O . ASN A 1 89 ? 2.299 -8.218 -25.861 1.00 95.81 89 ASN A O 1
ATOM 721 N N . PHE A 1 90 ? 1.262 -6.413 -24.978 1.00 98.25 90 PHE A N 1
ATOM 722 C CA . PHE A 1 90 ? 2.259 -6.152 -23.951 1.00 98.25 90 PHE A CA 1
ATOM 723 C C . PHE A 1 90 ? 2.302 -7.295 -22.929 1.00 98.25 90 PHE A C 1
ATOM 725 O O . PHE A 1 90 ? 3.366 -7.867 -22.696 1.00 98.25 90 PHE A O 1
ATOM 732 N N . MET A 1 91 ? 1.139 -7.751 -22.452 1.00 96.75 91 MET A N 1
ATOM 733 C CA . MET A 1 91 ? 1.009 -8.879 -21.525 1.00 96.75 91 MET A CA 1
ATOM 734 C C . MET A 1 91 ? 1.677 -10.168 -22.022 1.00 96.75 91 MET A C 1
ATOM 736 O O . MET A 1 91 ? 2.337 -10.860 -21.247 1.00 96.75 91 MET A O 1
ATOM 740 N N . LYS A 1 92 ? 1.567 -10.492 -23.319 1.00 95.69 92 LYS A N 1
ATOM 741 C CA . LYS A 1 92 ? 2.239 -11.668 -23.917 1.00 95.69 92 LYS A CA 1
ATOM 742 C C . LYS A 1 92 ? 3.765 -11.603 -23.828 1.00 95.69 92 LYS A C 1
ATOM 744 O O . LYS A 1 92 ? 4.427 -12.639 -23.868 1.00 95.69 92 LYS A O 1
ATOM 749 N N . MET A 1 93 ? 4.336 -10.402 -23.770 1.00 97.69 93 MET A N 1
ATOM 750 C CA . MET A 1 93 ? 5.766 -10.222 -23.525 1.00 97.69 93 MET A CA 1
ATOM 751 C C . MET A 1 93 ? 6.065 -10.294 -22.033 1.00 97.69 93 MET A C 1
ATOM 753 O O . MET A 1 93 ? 6.967 -11.027 -21.633 1.00 97.69 93 MET A O 1
ATOM 757 N N . THR A 1 94 ? 5.263 -9.610 -21.213 1.00 96.88 94 THR A N 1
ATOM 758 C CA . THR A 1 94 ? 5.361 -9.621 -19.748 1.00 96.88 94 THR A CA 1
ATOM 759 C C . THR A 1 94 ? 5.307 -11.036 -19.170 1.00 96.88 94 THR A C 1
ATOM 761 O O . THR A 1 94 ? 5.953 -11.322 -18.163 1.00 96.88 94 THR A O 1
ATOM 764 N N . SER A 1 95 ? 4.602 -11.969 -19.818 1.00 93.75 95 SER A N 1
ATOM 765 C CA . SER A 1 95 ? 4.521 -13.361 -19.368 1.00 93.75 95 SER A CA 1
ATOM 766 C C . SER A 1 95 ? 5.838 -14.133 -19.415 1.00 93.75 95 SER A C 1
ATOM 768 O O . SER A 1 95 ? 5.923 -15.198 -18.809 1.00 93.75 95 SER A O 1
ATOM 770 N N . LYS A 1 96 ? 6.850 -13.623 -20.124 1.00 95.12 96 LYS A N 1
ATOM 771 C CA . LYS A 1 96 ? 8.185 -14.232 -20.208 1.00 95.12 96 LYS A CA 1
ATOM 772 C C . LYS A 1 96 ? 9.162 -13.690 -19.163 1.00 95.12 96 LYS A C 1
ATOM 774 O O . LYS A 1 96 ? 10.232 -14.264 -18.993 1.00 95.12 96 LYS A O 1
ATOM 779 N N . LEU A 1 97 ? 8.790 -12.618 -18.465 1.00 94.81 97 LEU A N 1
ATOM 780 C CA . LEU A 1 97 ? 9.611 -12.002 -17.429 1.00 94.81 97 LEU A CA 1
ATOM 781 C C . LEU A 1 97 ? 9.639 -12.854 -16.157 1.00 94.81 97 LEU A C 1
ATOM 783 O O . LEU A 1 97 ? 8.641 -13.480 -15.786 1.00 94.81 97 LEU A O 1
ATOM 787 N N . ASN A 1 98 ? 10.769 -12.826 -15.451 1.00 91.94 98 ASN A N 1
ATOM 788 C CA . ASN A 1 98 ? 10.859 -13.378 -14.099 1.00 91.94 98 ASN A CA 1
ATOM 789 C C . ASN A 1 98 ? 10.229 -12.426 -13.058 1.00 91.94 98 ASN A C 1
ATOM 791 O O . ASN A 1 98 ? 9.905 -11.281 -13.366 1.00 91.94 98 ASN A O 1
ATOM 795 N N . THR A 1 99 ? 10.073 -12.882 -11.812 1.00 88.25 99 THR A N 1
ATOM 796 C CA . THR A 1 99 ? 9.438 -12.098 -10.735 1.00 88.25 99 THR A CA 1
ATOM 797 C C . THR A 1 99 ? 10.101 -10.739 -10.510 1.00 88.25 99 THR A C 1
ATOM 799 O O . THR A 1 99 ? 9.413 -9.728 -10.455 1.00 88.25 99 THR A O 1
ATOM 802 N N . LYS A 1 100 ? 11.438 -10.680 -10.456 1.00 89.94 100 LYS A N 1
ATOM 803 C CA . LYS A 1 100 ? 12.166 -9.415 -10.264 1.00 89.94 100 LYS A CA 1
ATOM 804 C C . LYS A 1 100 ? 11.881 -8.429 -11.401 1.00 89.94 100 LYS A C 1
ATOM 806 O O . LYS A 1 100 ? 11.633 -7.255 -11.154 1.00 89.94 100 LYS A O 1
ATOM 811 N N . GLN A 1 101 ? 11.897 -8.912 -12.640 1.00 94.44 101 GLN A N 1
ATOM 812 C CA . GLN A 1 101 ? 11.625 -8.097 -13.824 1.00 94.44 101 GLN A CA 1
ATOM 813 C C . GLN A 1 101 ? 10.173 -7.607 -13.861 1.00 94.44 101 GLN A C 1
ATOM 815 O O . GLN A 1 101 ? 9.930 -6.467 -14.243 1.00 94.44 101 GLN A O 1
ATOM 820 N N . LYS A 1 102 ? 9.212 -8.432 -13.426 1.00 94.62 102 LYS A N 1
ATOM 821 C CA . LYS A 1 102 ? 7.808 -8.020 -13.287 1.00 94.62 102 LYS A CA 1
ATOM 822 C C . LYS A 1 102 ? 7.638 -6.914 -12.246 1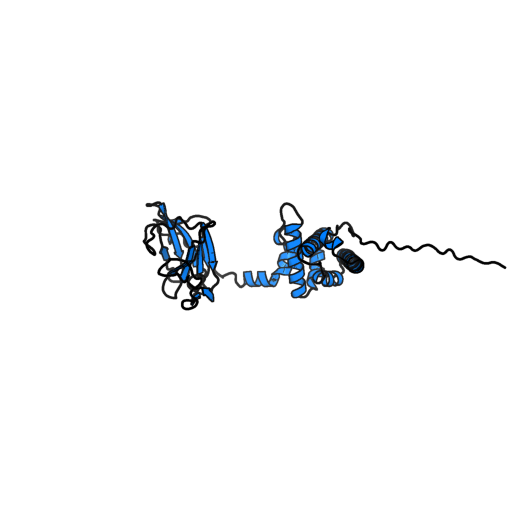.00 94.62 102 LYS A C 1
ATOM 824 O O . LYS A 1 102 ? 6.989 -5.925 -12.557 1.00 94.62 102 LYS A O 1
ATOM 829 N N . ASN A 1 103 ? 8.282 -7.032 -11.085 1.00 90.38 103 ASN A N 1
ATOM 830 C CA . ASN A 1 103 ? 8.222 -6.004 -10.040 1.00 90.38 103 ASN A CA 1
ATOM 831 C C . ASN A 1 103 ? 8.849 -4.682 -10.513 1.00 90.38 103 ASN A C 1
ATOM 833 O O . ASN A 1 103 ? 8.293 -3.609 -10.304 1.00 90.38 103 ASN A O 1
ATOM 837 N N . ASN A 1 104 ? 9.989 -4.750 -11.208 1.00 94.00 104 ASN A N 1
ATOM 838 C CA . ASN A 1 104 ? 10.606 -3.564 -11.806 1.00 94.00 104 ASN A CA 1
ATOM 839 C C . ASN A 1 104 ? 9.692 -2.916 -12.857 1.00 94.00 104 ASN A C 1
ATOM 841 O O . ASN A 1 104 ? 9.560 -1.695 -12.897 1.00 94.00 104 ASN A O 1
ATOM 845 N N . LEU A 1 105 ? 9.072 -3.732 -13.714 1.00 97.44 105 LEU A N 1
ATOM 846 C CA . LEU A 1 105 ? 8.143 -3.266 -14.738 1.00 97.44 105 LEU A CA 1
ATOM 847 C C . LEU A 1 105 ? 6.916 -2.587 -14.127 1.00 97.44 105 LEU A C 1
ATOM 849 O O . LEU A 1 105 ? 6.497 -1.542 -14.612 1.00 97.44 105 LEU A O 1
ATOM 853 N N . GLU A 1 106 ? 6.353 -3.168 -13.074 1.00 96.06 106 GLU A N 1
ATOM 854 C CA . GLU A 1 106 ? 5.249 -2.570 -12.332 1.00 96.06 106 GLU A CA 1
ATOM 855 C C . GLU A 1 106 ? 5.634 -1.207 -11.750 1.00 96.06 106 GLU A C 1
ATOM 857 O O . GLU A 1 106 ? 4.914 -0.235 -11.962 1.00 96.06 106 GLU A O 1
ATOM 862 N N . GLY A 1 107 ? 6.792 -1.109 -11.088 1.00 94.06 107 GLY A N 1
ATOM 863 C CA . GLY A 1 107 ? 7.281 0.159 -10.542 1.00 94.06 107 GLY A CA 1
ATOM 864 C C . GLY A 1 107 ? 7.436 1.244 -11.612 1.00 94.06 107 GLY A C 1
ATOM 865 O O . GLY A 1 107 ? 7.031 2.384 -11.398 1.00 94.06 107 GLY A O 1
ATOM 866 N N . LEU A 1 108 ? 7.956 0.881 -12.791 1.00 96.88 108 LEU A N 1
ATOM 867 C CA . LEU A 1 108 ? 8.042 1.793 -13.935 1.00 96.88 108 LEU A CA 1
ATOM 868 C C . LEU A 1 108 ? 6.657 2.238 -14.420 1.00 96.88 108 LEU A C 1
ATOM 870 O O . LEU A 1 108 ? 6.453 3.423 -14.659 1.00 96.88 108 LEU A O 1
ATOM 874 N N . LEU A 1 109 ? 5.707 1.313 -14.560 1.00 97.44 109 LEU A N 1
ATOM 875 C CA . LEU A 1 109 ? 4.354 1.631 -15.021 1.00 97.44 109 LEU A CA 1
ATOM 876 C C . LEU A 1 109 ? 3.603 2.530 -14.034 1.00 97.44 109 LEU A C 1
ATOM 878 O O . LEU A 1 109 ? 2.961 3.481 -14.471 1.00 97.44 109 LEU A O 1
ATOM 882 N N . ASN A 1 110 ? 3.710 2.266 -12.730 1.00 94.31 110 ASN A N 1
ATOM 883 C CA . ASN A 1 110 ? 3.093 3.098 -11.698 1.00 94.31 110 ASN A CA 1
ATOM 884 C C . ASN A 1 110 ? 3.673 4.516 -11.721 1.00 94.31 110 ASN A C 1
ATOM 886 O O . ASN A 1 110 ? 2.918 5.470 -11.872 1.00 94.31 110 ASN A O 1
ATOM 890 N N . ALA A 1 111 ? 5.003 4.656 -11.702 1.00 91.88 111 ALA A N 1
ATOM 891 C CA . ALA A 1 111 ? 5.640 5.971 -11.767 1.00 91.88 111 ALA A CA 1
ATOM 892 C C . ALA A 1 111 ? 5.321 6.716 -13.078 1.00 91.88 111 ALA A C 1
ATOM 894 O O . ALA A 1 111 ? 5.111 7.924 -13.079 1.00 91.88 111 ALA A O 1
ATOM 895 N N . GLY A 1 112 ? 5.268 6.008 -14.208 1.00 95.12 112 GLY A N 1
ATOM 896 C CA . GLY A 1 112 ? 4.931 6.609 -15.497 1.00 95.12 112 GLY A CA 1
ATOM 897 C C . GLY A 1 112 ? 3.505 7.145 -15.570 1.00 95.12 112 GLY A C 1
ATOM 898 O O . GLY A 1 112 ? 3.276 8.213 -16.129 1.00 95.12 112 GLY A O 1
ATOM 899 N N . LEU A 1 113 ? 2.548 6.405 -15.011 1.00 94.81 113 LEU A N 1
ATOM 900 C CA . LEU A 1 113 ? 1.140 6.795 -14.996 1.00 94.81 113 LEU A CA 1
ATOM 901 C C . LEU A 1 113 ? 0.847 7.897 -13.968 1.00 94.81 113 LEU A C 1
ATOM 903 O O . LEU A 1 113 ? 0.016 8.756 -14.254 1.00 94.81 113 LEU A O 1
ATOM 907 N N . GLU A 1 114 ? 1.550 7.898 -12.833 1.00 90.94 114 GLU A N 1
ATOM 908 C CA . GLU A 1 114 ? 1.448 8.928 -11.793 1.00 90.94 114 GLU A CA 1
ATOM 909 C C . GLU A 1 114 ? 2.019 10.266 -12.279 1.00 90.94 114 GLU A C 1
ATOM 911 O O . GLU A 1 114 ? 1.317 11.264 -12.290 1.00 90.94 114 GLU A O 1
ATOM 916 N N . TYR A 1 115 ? 3.264 10.288 -12.768 1.00 90.31 115 TYR A N 1
ATOM 917 C CA . TYR A 1 115 ? 3.964 11.545 -13.077 1.00 90.31 115 TYR A CA 1
ATOM 918 C C . TYR A 1 115 ? 3.872 11.987 -14.547 1.00 90.31 115 TYR A C 1
ATOM 920 O O . TYR A 1 115 ? 4.373 13.053 -14.906 1.00 90.31 115 TYR A O 1
ATOM 928 N N . GLY A 1 116 ? 3.301 11.159 -15.425 1.00 90.38 116 GLY A N 1
ATOM 929 C CA . GLY A 1 116 ? 3.269 11.401 -16.871 1.00 90.38 116 GLY A CA 1
ATOM 930 C C . GLY A 1 116 ? 2.029 12.106 -17.406 1.00 90.38 116 GLY A C 1
ATOM 931 O O . GLY A 1 116 ? 2.034 12.536 -18.561 1.00 90.38 116 GLY A O 1
ATOM 932 N N . TYR A 1 117 ? 0.956 12.194 -16.619 1.00 87.50 117 TYR A N 1
ATOM 933 C CA . TYR A 1 117 ? -0.356 12.617 -17.103 1.00 87.50 117 TYR A CA 1
ATOM 934 C C . TYR A 1 117 ? -1.073 13.484 -16.076 1.00 87.50 117 TYR A C 1
ATOM 936 O O . TYR A 1 117 ? -0.916 13.296 -14.882 1.00 87.50 117 TYR A O 1
ATOM 944 N N . GLU A 1 118 ? -1.909 14.394 -16.571 1.00 86.38 118 GLU A N 1
ATOM 945 C CA . GLU A 1 118 ? -2.759 15.260 -15.757 1.00 86.38 118 GLU A CA 1
ATOM 946 C C . GLU A 1 118 ? -4.228 15.042 -16.174 1.00 86.38 118 GLU A C 1
ATOM 948 O O . GLU A 1 118 ? -4.573 15.302 -17.338 1.00 86.38 118 GLU A O 1
ATOM 953 N N . PRO A 1 119 ? -5.108 14.546 -15.284 1.00 87.44 119 PRO A N 1
ATOM 954 C CA . PRO A 1 119 ? -4.798 14.095 -13.924 1.00 87.44 119 PRO A CA 1
ATOM 955 C C . PRO A 1 119 ? -3.973 12.797 -13.913 1.00 87.44 119 PRO A C 1
ATOM 957 O O . PRO A 1 119 ? -3.992 12.044 -14.897 1.00 87.44 119 PRO A O 1
ATOM 960 N N . ASP A 1 120 ? -3.331 12.530 -12.775 1.00 89.19 120 ASP A N 1
ATOM 961 C CA . ASP A 1 120 ? -2.606 11.291 -12.490 1.00 89.19 120 ASP A CA 1
ATOM 962 C C . ASP A 1 120 ? -3.447 10.059 -12.836 1.00 89.19 120 ASP A C 1
ATOM 964 O O . ASP A 1 120 ? -4.664 9.995 -12.603 1.00 89.19 120 ASP A O 1
ATOM 968 N N . ARG A 1 121 ? -2.783 9.041 -13.383 1.00 92.81 121 ARG A N 1
ATOM 969 C CA . ARG A 1 121 ? -3.418 7.791 -13.801 1.00 92.81 121 ARG A CA 1
ATOM 970 C C . ARG A 1 121 ? -2.947 6.628 -12.948 1.00 92.81 121 ARG A C 1
ATOM 972 O O . ARG A 1 121 ? -1.851 6.627 -12.403 1.00 92.81 121 ARG A O 1
ATOM 979 N N . ASN A 1 122 ? -3.778 5.592 -12.881 1.00 90.88 122 ASN A N 1
ATOM 980 C CA . ASN A 1 122 ? -3.498 4.397 -12.092 1.00 90.88 122 ASN A CA 1
ATOM 981 C C . ASN A 1 122 ? -3.437 3.150 -12.975 1.00 90.88 122 ASN A C 1
ATOM 983 O O . ASN A 1 122 ? -4.292 2.946 -13.841 1.00 90.88 122 ASN A O 1
ATOM 987 N N . LEU A 1 123 ? -2.463 2.274 -12.712 1.00 92.88 123 LEU A N 1
ATOM 988 C CA . LEU A 1 123 ? -2.226 1.057 -13.493 1.00 92.88 123 LEU A CA 1
ATOM 989 C C . LEU A 1 123 ? -3.441 0.119 -13.525 1.00 92.88 123 LEU A C 1
ATOM 991 O O . LEU A 1 123 ? -3.762 -0.442 -14.569 1.00 92.88 123 LEU A O 1
ATOM 995 N N . ASN A 1 124 ? -4.155 -0.018 -12.408 1.00 91.19 124 ASN A N 1
ATOM 996 C CA . ASN A 1 124 ? -5.359 -0.848 -12.309 1.00 91.19 124 ASN A CA 1
ATOM 997 C C . ASN A 1 124 ? -6.564 -0.301 -13.098 1.00 91.19 124 ASN A C 1
ATOM 999 O O . ASN A 1 124 ? -7.487 -1.067 -13.378 1.00 91.19 124 ASN A O 1
ATOM 1003 N N . ILE A 1 125 ? -6.568 0.993 -13.433 1.00 90.69 125 ILE A N 1
ATOM 1004 C CA . ILE A 1 125 ? -7.619 1.648 -14.220 1.00 90.69 125 ILE A CA 1
ATOM 1005 C C . ILE A 1 125 ? -7.256 1.613 -15.705 1.00 90.69 125 ILE A C 1
ATOM 1007 O O . ILE A 1 125 ? -8.076 1.195 -16.519 1.00 90.69 125 ILE A O 1
ATOM 1011 N N . GLU A 1 126 ? -6.032 2.017 -16.050 1.00 94.31 126 GLU A N 1
ATOM 1012 C CA . GLU A 1 126 ? -5.590 2.124 -17.446 1.00 94.31 126 GLU A CA 1
ATOM 1013 C C . GLU A 1 126 ? -5.315 0.756 -18.076 1.00 94.31 126 GLU A C 1
ATOM 1015 O O . GLU A 1 126 ? -5.695 0.508 -19.221 1.00 94.31 126 GLU A O 1
ATOM 1020 N N . PHE A 1 127 ? -4.686 -0.155 -17.324 1.00 96.56 127 PHE A N 1
ATOM 1021 C CA . PHE A 1 127 ? -4.299 -1.487 -17.793 1.00 96.56 127 PHE A CA 1
ATOM 1022 C C . PHE A 1 127 ? -4.745 -2.572 -16.790 1.00 96.56 127 PHE A C 1
ATOM 1024 O O . PHE A 1 127 ? -3.919 -3.207 -16.120 1.00 96.56 127 PHE A O 1
ATOM 1031 N N . PRO A 1 128 ? -6.066 -2.810 -16.654 1.00 91.06 128 PRO A N 1
ATOM 1032 C CA . PRO A 1 128 ? -6.628 -3.678 -15.620 1.00 91.06 128 PRO A CA 1
ATOM 1033 C C . PRO A 1 128 ? -6.221 -5.154 -15.743 1.00 91.06 128 PRO A C 1
ATOM 1035 O O . PRO A 1 128 ? -6.138 -5.857 -14.732 1.00 91.06 128 PRO A O 1
ATOM 1038 N N . ASN A 1 129 ? -5.986 -5.663 -16.952 1.00 92.94 129 ASN A N 1
ATOM 1039 C CA . ASN A 1 129 ? -5.561 -7.046 -17.170 1.00 92.94 129 ASN A CA 1
ATOM 1040 C C . ASN A 1 129 ? -4.068 -7.211 -16.884 1.00 92.94 129 ASN A C 1
ATOM 1042 O O . ASN A 1 129 ? -3.667 -8.193 -16.256 1.00 92.94 129 ASN A O 1
ATOM 1046 N N . LEU A 1 130 ? -3.255 -6.236 -17.291 1.00 93.75 130 LEU A N 1
ATOM 1047 C CA . LEU A 1 130 ? -1.826 -6.204 -17.011 1.00 93.75 130 LEU A CA 1
ATOM 1048 C C . LEU A 1 130 ? -1.572 -6.058 -15.509 1.00 93.75 130 LEU A C 1
ATOM 1050 O O . LEU A 1 130 ? -0.758 -6.803 -14.967 1.00 93.75 130 LEU A O 1
ATOM 1054 N N . TYR A 1 131 ? -2.319 -5.185 -14.829 1.00 93.44 131 TYR A N 1
ATOM 1055 C CA . TYR A 1 131 ? -2.290 -5.048 -13.374 1.00 93.44 131 TYR A CA 1
ATOM 1056 C C . TYR A 1 131 ? -2.578 -6.383 -12.684 1.00 93.44 131 TYR A C 1
ATOM 1058 O O . TYR A 1 131 ? -1.787 -6.841 -11.862 1.00 93.44 131 TYR A O 1
ATOM 1066 N N . LYS A 1 132 ? -3.668 -7.063 -13.071 1.00 89.12 132 LYS A N 1
ATOM 1067 C CA . LYS A 1 132 ? -4.005 -8.386 -12.523 1.00 89.12 132 LYS A CA 1
ATOM 1068 C C . LYS A 1 132 ? -2.923 -9.424 -12.779 1.00 89.12 132 LYS A C 1
ATOM 1070 O O . LYS A 1 132 ? -2.699 -10.295 -11.948 1.00 89.12 132 LYS A O 1
ATOM 1075 N N . PHE A 1 133 ? -2.281 -9.356 -13.939 1.00 89.38 133 PHE A N 1
ATOM 1076 C CA . PHE A 1 133 ? -1.238 -10.292 -14.325 1.00 89.38 133 PHE A CA 1
ATOM 1077 C C . PHE A 1 133 ? 0.061 -10.095 -13.536 1.00 89.38 133 PHE A C 1
ATOM 1079 O O . PHE A 1 133 ? 0.689 -11.078 -13.139 1.00 89.38 133 PHE A O 1
ATOM 1086 N N . LEU A 1 134 ? 0.467 -8.842 -13.324 1.00 90.94 134 LEU A N 1
ATOM 1087 C CA . LEU A 1 134 ? 1.651 -8.489 -12.537 1.00 90.94 134 LEU A CA 1
ATOM 1088 C C . LEU A 1 134 ? 1.439 -8.828 -11.060 1.00 90.94 134 LEU A C 1
ATOM 1090 O O . LEU A 1 134 ? 2.301 -9.454 -10.451 1.00 90.94 134 LEU A O 1
A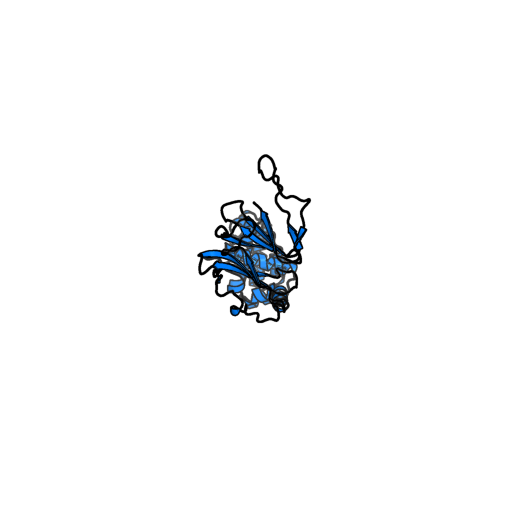TOM 1094 N N . ASN A 1 135 ? 0.236 -8.557 -10.558 1.00 84.94 135 ASN A N 1
ATOM 1095 C CA . ASN A 1 135 ? -0.134 -8.756 -9.165 1.00 84.94 135 ASN A CA 1
ATOM 1096 C C . ASN A 1 135 ? -0.832 -10.084 -8.899 1.00 84.94 135 ASN A C 1
ATOM 1098 O O . ASN A 1 135 ? -1.460 -10.227 -7.866 1.00 84.94 135 ASN A O 1
ATOM 1102 N N . ALA A 1 136 ? -0.759 -11.080 -9.786 1.00 77.12 136 ALA A N 1
ATOM 1103 C CA . ALA A 1 136 ? -1.547 -12.307 -9.633 1.00 77.12 136 ALA A CA 1
ATOM 1104 C C . ALA A 1 136 ? -1.291 -13.022 -8.294 1.00 77.12 136 ALA A C 1
ATOM 1106 O O . ALA A 1 136 ? -2.241 -13.491 -7.686 1.00 77.12 136 ALA A O 1
ATOM 1107 N N . GLN A 1 137 ? -0.046 -13.047 -7.804 1.00 63.66 137 GLN A N 1
ATOM 1108 C CA . GLN A 1 137 ? 0.280 -13.612 -6.487 1.00 63.66 137 GLN A CA 1
ATOM 1109 C C . GLN A 1 137 ? -0.186 -12.724 -5.336 1.00 63.66 137 GLN A C 1
ATOM 1111 O O . GLN A 1 137 ? -0.662 -13.241 -4.337 1.00 63.66 137 GLN A O 1
ATOM 1116 N N . GLU A 1 138 ? -0.081 -11.402 -5.460 1.00 63.41 138 GLU A N 1
ATOM 1117 C CA . GLU A 1 138 ? -0.602 -10.480 -4.450 1.00 63.41 138 GLU A CA 1
ATOM 1118 C C . GLU A 1 138 ? -2.130 -10.515 -4.405 1.00 63.41 138 GLU A C 1
ATOM 1120 O O . GLU A 1 138 ? -2.705 -10.541 -3.333 1.00 63.41 138 GLU A O 1
ATOM 1125 N N . LEU A 1 139 ? -2.796 -10.620 -5.552 1.00 57.78 139 LEU A N 1
ATOM 1126 C CA . LEU A 1 139 ? -4.241 -10.742 -5.697 1.00 57.78 139 LEU A CA 1
ATOM 1127 C C . LEU A 1 139 ? -4.744 -12.118 -5.274 1.00 57.78 139 LEU A C 1
ATOM 1129 O O . LEU A 1 139 ? -5.820 -12.202 -4.696 1.00 57.78 139 LEU A O 1
ATOM 1133 N N . GLU A 1 140 ? -3.989 -13.185 -5.535 1.00 56.31 140 GLU A N 1
ATOM 1134 C CA . GLU A 1 140 ? -4.260 -14.523 -5.010 1.00 56.31 140 GLU A CA 1
ATOM 1135 C C . GLU A 1 140 ? -4.037 -14.546 -3.497 1.00 56.31 140 GLU A C 1
ATOM 1137 O O . GLU A 1 140 ? -4.882 -15.066 -2.787 1.00 56.31 140 GLU A O 1
ATOM 1142 N N . ASN A 1 141 ? -3.009 -13.873 -2.976 1.00 52.09 141 ASN A N 1
ATOM 1143 C CA . ASN A 1 141 ? -2.826 -13.660 -1.541 1.00 52.09 141 ASN A CA 1
ATOM 1144 C C . ASN A 1 141 ? -3.900 -12.734 -0.957 1.00 52.09 141 ASN A C 1
ATOM 1146 O O . ASN A 1 141 ? -4.314 -12.963 0.159 1.00 52.09 141 ASN A O 1
ATOM 1150 N N . LEU A 1 142 ? -4.428 -11.745 -1.677 1.00 51.81 142 LEU A N 1
ATOM 1151 C CA . LEU A 1 142 ? -5.570 -10.919 -1.257 1.00 51.81 142 LEU A CA 1
ATOM 1152 C C . LEU A 1 142 ? -6.897 -11.685 -1.362 1.00 51.81 142 LEU A C 1
ATOM 1154 O O . LEU A 1 142 ? -7.869 -11.306 -0.716 1.00 51.81 142 LEU A O 1
ATOM 1158 N N . GLN A 1 143 ? -6.961 -12.741 -2.181 1.00 49.28 143 GLN A N 1
ATOM 1159 C CA . GLN A 1 143 ? -8.103 -13.653 -2.300 1.00 49.28 143 GLN A CA 1
ATOM 1160 C C . GLN A 1 143 ? -8.041 -14.805 -1.284 1.00 49.28 143 GLN A C 1
ATOM 1162 O O . GLN A 1 143 ? -9.085 -15.207 -0.782 1.00 49.28 143 GLN A O 1
ATOM 1167 N N . LEU A 1 144 ? -6.846 -15.300 -0.954 1.00 42.16 144 LEU A N 1
ATOM 1168 C CA . LEU A 1 144 ? -6.566 -16.318 0.066 1.00 42.16 144 LEU A CA 1
ATOM 1169 C C . LEU A 1 144 ? -6.509 -15.707 1.474 1.00 42.16 144 LEU A C 1
ATOM 1171 O O . LEU A 1 144 ? -6.972 -16.334 2.419 1.00 42.16 144 LEU A O 1
ATOM 1175 N N . ASN A 1 145 ? -6.040 -14.462 1.594 1.00 40.78 145 ASN A N 1
ATOM 1176 C CA . ASN A 1 145 ? -6.188 -13.588 2.765 1.00 40.78 145 ASN A CA 1
ATOM 1177 C C . ASN A 1 145 ? -7.445 -12.718 2.655 1.00 40.78 145 ASN A C 1
ATOM 1179 O O . ASN A 1 145 ? -7.592 -11.753 3.403 1.00 40.78 145 ASN A O 1
ATOM 1183 N N . LYS A 1 146 ? -8.365 -13.036 1.734 1.00 36.66 146 LYS A N 1
ATOM 1184 C CA . LYS A 1 146 ? -9.737 -12.569 1.885 1.00 36.66 146 LYS A CA 1
ATOM 1185 C C . LYS A 1 146 ? -10.284 -13.389 3.045 1.00 36.66 146 LYS A C 1
ATOM 1187 O O . LYS A 1 146 ? -10.447 -14.599 2.867 1.00 36.66 146 LYS A O 1
ATOM 1192 N N . PRO A 1 147 ? -10.530 -12.800 4.226 1.00 38.66 147 PRO A N 1
ATOM 1193 C CA . PRO A 1 147 ? -11.193 -13.544 5.275 1.00 38.66 147 PRO A CA 1
ATOM 1194 C C . PRO A 1 147 ? -12.486 -14.100 4.681 1.00 38.66 147 PRO A C 1
ATOM 1196 O O . PRO A 1 147 ? -13.257 -13.390 4.025 1.00 38.66 147 PRO A O 1
ATOM 1199 N N . ASN A 1 148 ? -12.687 -15.401 4.857 1.00 39.16 148 ASN A N 1
ATOM 1200 C CA . ASN A 1 148 ? -13.957 -16.059 4.604 1.00 39.16 148 ASN A CA 1
ATOM 1201 C C . ASN A 1 148 ? -14.971 -15.569 5.646 1.00 39.16 148 ASN A C 1
ATOM 1203 O O . ASN A 1 148 ? -15.426 -16.343 6.473 1.00 39.16 148 ASN A O 1
ATOM 1207 N N . THR A 1 149 ? -15.344 -14.296 5.616 1.00 36.25 149 THR A N 1
ATOM 1208 C CA . THR A 1 149 ? -16.482 -13.781 6.365 1.00 36.25 149 THR A CA 1
ATOM 1209 C C . THR A 1 149 ? -17.072 -12.587 5.624 1.00 36.25 149 THR A C 1
ATOM 1211 O O . THR A 1 149 ? -16.460 -11.538 5.434 1.00 36.25 149 THR A O 1
ATOM 1214 N N . PHE A 1 150 ? -18.335 -12.720 5.227 1.00 44.59 150 PHE A N 1
ATOM 1215 C CA . PHE A 1 150 ? -19.217 -11.572 5.358 1.00 44.59 150 PHE A CA 1
ATOM 1216 C C . PHE A 1 150 ? -19.249 -11.226 6.848 1.00 44.59 150 PHE A C 1
ATOM 1218 O O . PHE A 1 150 ? -19.973 -11.867 7.598 1.00 44.59 150 PHE A O 1
ATOM 1225 N N . GLU A 1 151 ? -18.484 -10.237 7.285 1.00 50.09 151 GLU A N 1
ATOM 1226 C CA . GLU A 1 151 ? -18.708 -9.615 8.585 1.00 50.09 151 GLU A CA 1
ATOM 1227 C C . GLU A 1 151 ? -19.231 -8.210 8.337 1.00 50.09 151 GLU A C 1
ATOM 1229 O O . GLU A 1 151 ? -18.510 -7.214 8.236 1.00 50.09 151 GLU A O 1
ATOM 1234 N N . PHE A 1 152 ? -20.555 -8.153 8.185 1.00 51.53 152 PHE A N 1
ATOM 1235 C CA . PHE A 1 152 ? -21.285 -6.990 8.652 1.00 51.53 152 PHE A CA 1
ATOM 1236 C C . PHE A 1 152 ? -20.801 -6.732 10.078 1.00 51.53 152 PHE A C 1
ATOM 1238 O O . PHE A 1 152 ? -20.960 -7.592 10.940 1.00 51.53 152 PHE A O 1
ATOM 1245 N N . ILE A 1 153 ? -20.214 -5.560 10.322 1.00 57.69 153 ILE A N 1
ATOM 1246 C CA . ILE A 1 153 ? -20.201 -5.015 11.677 1.00 57.69 153 ILE A CA 1
ATOM 1247 C C . ILE A 1 153 ? -21.668 -5.035 12.089 1.00 57.69 153 ILE A C 1
ATOM 1249 O O . ILE A 1 153 ? -22.488 -4.393 11.426 1.00 57.69 153 ILE A O 1
ATOM 1253 N N . ASP A 1 154 ? -22.019 -5.834 13.093 1.00 67.19 154 ASP A N 1
ATOM 1254 C CA . ASP A 1 154 ? -23.382 -5.858 13.600 1.00 67.19 154 ASP A CA 1
ATOM 1255 C C . ASP A 1 154 ? -23.653 -4.491 14.229 1.00 67.19 154 ASP A C 1
ATOM 1257 O O . ASP A 1 154 ? -23.332 -4.241 15.388 1.00 67.19 154 ASP A O 1
ATOM 1261 N N . LEU A 1 155 ? -24.199 -3.564 13.437 1.00 66.69 155 LEU A N 1
ATOM 1262 C CA . LEU A 1 155 ? -24.463 -2.192 13.869 1.00 66.69 155 LEU A CA 1
ATOM 1263 C C . LEU A 1 155 ? -25.439 -2.151 15.055 1.00 66.69 155 LEU A C 1
ATOM 1265 O O . LEU A 1 155 ? -25.476 -1.149 15.762 1.00 66.69 155 LEU A O 1
ATOM 1269 N N . ASN A 1 156 ? -26.171 -3.241 15.327 1.00 73.69 156 ASN A N 1
ATOM 1270 C CA . ASN A 1 156 ? -27.002 -3.371 16.525 1.00 73.69 156 ASN A CA 1
ATOM 1271 C C . ASN A 1 156 ? -26.177 -3.445 17.823 1.00 73.69 156 ASN A C 1
ATOM 1273 O O . ASN A 1 156 ? -26.732 -3.296 18.908 1.00 73.69 156 ASN A O 1
ATOM 1277 N N . LYS A 1 157 ? -24.864 -3.694 17.740 1.00 75.12 157 LYS A N 1
ATOM 1278 C CA . LYS A 1 157 ? -23.949 -3.708 18.893 1.00 75.12 157 LYS A CA 1
ATOM 1279 C C . LYS A 1 157 ? -23.473 -2.326 19.296 1.00 75.12 157 LYS A C 1
ATOM 1281 O O . LYS A 1 157 ? -22.962 -2.162 20.401 1.00 75.12 157 LYS A O 1
ATOM 1286 N N . ILE A 1 158 ? -23.631 -1.333 18.424 1.00 84.06 158 ILE A N 1
ATOM 1287 C CA . ILE A 1 158 ? -23.298 0.044 18.765 1.00 84.06 158 ILE A CA 1
ATOM 1288 C C . ILE A 1 158 ? -24.288 0.478 19.848 1.00 84.06 158 ILE A C 1
ATOM 1290 O O . ILE A 1 158 ? -25.493 0.453 19.599 1.00 84.06 158 ILE A O 1
ATOM 1294 N N . PRO A 1 159 ? -23.820 0.872 21.046 1.00 85.88 159 PRO A N 1
ATOM 1295 C CA . PRO A 1 159 ? -24.714 1.342 22.092 1.00 85.88 159 PRO A CA 1
ATOM 1296 C C . PRO A 1 159 ? -25.630 2.451 21.567 1.00 85.88 159 PRO A C 1
ATOM 1298 O O . PRO A 1 159 ? -25.142 3.401 20.959 1.00 85.88 159 PRO A O 1
ATOM 1301 N N . ASP A 1 160 ? -26.935 2.386 21.853 1.00 86.25 160 ASP A N 1
ATOM 1302 C CA . ASP A 1 160 ? -27.926 3.355 21.348 1.00 86.25 160 ASP A CA 1
ATOM 1303 C C . ASP A 1 160 ? -27.561 4.816 21.647 1.00 86.25 160 ASP A C 1
ATOM 1305 O O . ASP A 1 160 ? -27.946 5.726 20.911 1.00 86.25 160 ASP A O 1
ATOM 1309 N N . SER A 1 161 ? -26.800 5.051 22.720 1.00 90.31 161 SER A N 1
ATOM 1310 C CA . SER A 1 161 ? -26.286 6.363 23.116 1.00 90.31 161 SER A CA 1
ATOM 1311 C C . SER A 1 161 ? -25.176 6.910 22.218 1.00 90.31 161 SER A C 1
ATOM 1313 O O . SER A 1 161 ? -24.792 8.061 22.405 1.00 90.31 161 SER A O 1
ATOM 1315 N N . LEU A 1 162 ? -24.636 6.116 21.294 1.00 92.50 162 LEU A N 1
ATOM 1316 C CA . LEU A 1 162 ? -23.499 6.463 20.449 1.00 92.50 162 LEU A CA 1
ATOM 1317 C C . LEU A 1 162 ? -23.901 6.551 18.977 1.00 92.50 162 LEU A C 1
ATOM 1319 O O . LEU A 1 162 ? -24.776 5.831 18.491 1.00 92.50 162 LEU A O 1
ATOM 1323 N N . GLU A 1 163 ? -23.251 7.462 18.270 1.00 92.38 163 GLU A N 1
ATOM 1324 C CA . GLU A 1 163 ? -23.337 7.640 16.824 1.00 92.38 163 GLU A CA 1
ATOM 1325 C C . GLU A 1 163 ? -21.933 7.538 16.226 1.00 92.38 163 GLU A C 1
ATOM 1327 O O . GLU A 1 163 ? -21.001 8.145 16.752 1.00 92.38 163 GLU A O 1
ATOM 1332 N N . LEU A 1 164 ? -21.770 6.766 15.148 1.00 89.94 164 LEU A N 1
ATOM 1333 C CA . LEU A 1 164 ? -20.484 6.646 14.458 1.00 89.94 164 LEU A CA 1
ATOM 1334 C C . LEU A 1 164 ? -20.157 7.932 13.698 1.00 89.94 164 LEU A C 1
ATOM 1336 O O . LEU A 1 164 ? -21.005 8.473 12.989 1.00 89.94 164 LEU A O 1
ATOM 1340 N N . ILE A 1 165 ? -18.898 8.359 13.753 1.00 86.44 165 ILE A N 1
ATOM 1341 C CA . ILE A 1 165 ? -18.385 9.381 12.840 1.00 86.44 165 ILE A CA 1
ATOM 1342 C C . ILE A 1 165 ? -17.952 8.678 11.552 1.00 86.44 165 ILE A C 1
ATOM 1344 O O . ILE A 1 165 ? -16.898 8.046 11.478 1.00 86.44 165 ILE A O 1
ATOM 1348 N N . ILE A 1 166 ? -18.802 8.780 10.533 1.00 71.31 166 ILE A N 1
ATOM 1349 C CA . ILE A 1 166 ? -18.581 8.173 9.218 1.00 71.31 166 ILE A CA 1
ATOM 1350 C C . ILE A 1 166 ? -17.260 8.713 8.636 1.00 71.31 166 ILE A C 1
ATOM 1352 O O . ILE A 1 166 ? -17.021 9.919 8.661 1.00 71.31 166 ILE A O 1
ATOM 1356 N N . ASN A 1 167 ? -16.410 7.818 8.119 1.00 77.75 167 ASN A N 1
ATOM 1357 C CA . ASN A 1 167 ? -15.046 8.071 7.607 1.00 77.75 167 ASN A CA 1
ATOM 1358 C C . ASN A 1 167 ? -13.936 8.236 8.663 1.00 77.75 167 ASN A C 1
ATOM 1360 O O . ASN A 1 167 ? -12.810 8.578 8.309 1.00 77.75 167 ASN A O 1
ATOM 1364 N N . LYS A 1 168 ? -14.210 7.966 9.944 1.00 87.44 168 LYS A N 1
ATOM 1365 C CA . LYS A 1 168 ? -13.187 7.897 11.003 1.00 87.44 168 LYS A CA 1
ATOM 1366 C C . LYS A 1 168 ? -13.215 6.530 11.685 1.00 87.44 168 LYS A C 1
ATOM 1368 O O . LYS A 1 168 ? -13.380 6.421 12.900 1.00 87.44 168 LYS A O 1
ATOM 1373 N N . SER A 1 169 ? -13.089 5.487 10.868 1.00 90.62 169 SER A N 1
ATOM 1374 C CA . SER A 1 169 ? -13.154 4.090 11.294 1.00 90.62 169 SER A CA 1
ATOM 1375 C C . SER A 1 169 ? -12.013 3.278 10.690 1.00 90.62 169 SER A C 1
ATOM 1377 O O . SER A 1 169 ? -11.588 3.542 9.567 1.00 90.62 169 SER A O 1
ATOM 1379 N N . LEU A 1 170 ? -11.549 2.275 11.429 1.00 91.62 170 LEU A N 1
ATOM 1380 C CA . LEU A 1 170 ? -10.460 1.376 11.064 1.00 91.62 170 LEU A CA 1
ATOM 1381 C C . LEU A 1 170 ? -10.907 -0.084 11.226 1.00 91.62 170 LEU A C 1
ATOM 1383 O O . LEU A 1 170 ? -11.825 -0.389 11.992 1.00 91.62 170 LEU A O 1
ATOM 1387 N N . LYS A 1 171 ? -10.238 -0.987 10.508 1.00 91.19 171 LYS A N 1
ATOM 1388 C CA . LYS A 1 171 ? -10.382 -2.440 10.651 1.00 91.19 171 LYS A CA 1
ATOM 1389 C C . LYS A 1 171 ? -9.005 -3.065 10.827 1.00 91.19 171 LYS A C 1
ATOM 1391 O O . LYS A 1 171 ? -8.096 -2.704 10.084 1.00 91.19 171 LYS A O 1
ATOM 1396 N N . GLY A 1 172 ? -8.866 -3.993 11.763 1.00 91.00 172 GLY A N 1
ATOM 1397 C CA . GLY A 1 172 ? -7.599 -4.662 12.063 1.00 91.00 172 GLY A CA 1
ATOM 1398 C C . GLY A 1 172 ? -7.779 -5.754 13.112 1.00 91.00 172 GLY A C 1
ATOM 1399 O O . GLY A 1 172 ? -8.828 -5.824 13.730 1.00 91.00 172 GLY A O 1
ATOM 1400 N N . ASP A 1 173 ? -6.773 -6.599 13.303 1.00 93.75 173 ASP A N 1
ATOM 1401 C CA . ASP A 1 173 ? -6.724 -7.611 14.371 1.00 93.75 173 ASP A CA 1
ATOM 1402 C C . ASP A 1 173 ? -6.264 -6.926 15.668 1.00 93.75 173 ASP A C 1
ATOM 1404 O O . ASP A 1 173 ? -5.076 -6.947 15.986 1.00 93.75 173 ASP A O 1
ATOM 1408 N N . PHE A 1 174 ? -7.142 -6.199 16.368 1.00 95.50 174 PHE A N 1
ATOM 1409 C CA . PHE A 1 174 ? -6.727 -5.317 17.468 1.00 95.50 174 PHE A CA 1
ATOM 1410 C C . PHE A 1 174 ? -6.428 -6.076 18.764 1.00 95.50 174 PHE A C 1
ATOM 1412 O O . PHE A 1 174 ? -5.651 -5.581 19.583 1.00 95.50 174 PHE A O 1
ATOM 1419 N N . ASN A 1 175 ? -7.025 -7.251 18.972 1.00 94.44 175 ASN A N 1
ATOM 1420 C CA . ASN A 1 175 ? -6.780 -8.092 20.149 1.00 94.44 175 ASN A CA 1
ATOM 1421 C C . ASN A 1 175 ? -5.744 -9.214 19.914 1.00 94.44 175 ASN A C 1
ATOM 1423 O O . ASN A 1 175 ? -5.267 -9.813 20.882 1.00 94.44 175 ASN A O 1
ATOM 1427 N N . GLY A 1 176 ? -5.336 -9.452 18.665 1.00 92.56 176 GLY A N 1
ATOM 1428 C CA . GLY A 1 176 ? -4.318 -10.428 18.292 1.00 92.56 176 GLY A CA 1
ATOM 1429 C C . GLY A 1 176 ? -4.844 -11.841 18.015 1.00 92.56 176 GLY A C 1
ATOM 1430 O O . GLY A 1 176 ? -4.007 -12.744 17.889 1.00 92.56 176 GLY A O 1
ATOM 1431 N N . ASP A 1 177 ? -6.164 -12.047 17.941 1.00 90.56 177 ASP A N 1
ATOM 1432 C CA . ASP A 1 177 ? -6.826 -13.346 17.748 1.00 90.56 177 ASP A CA 1
ATOM 1433 C C . ASP A 1 177 ? -6.966 -13.791 16.278 1.00 90.56 177 ASP A C 1
ATOM 1435 O O . ASP A 1 177 ? -7.528 -14.854 16.009 1.00 90.56 177 ASP A O 1
ATOM 1439 N N . GLU A 1 178 ? -6.391 -13.022 15.347 1.00 87.88 178 GLU A N 1
ATOM 1440 C CA . GLU A 1 178 ? -6.435 -13.245 13.893 1.00 87.88 178 GLU A CA 1
ATOM 1441 C C . GLU A 1 178 ? -7.826 -13.037 13.259 1.00 87.88 178 GLU A C 1
ATOM 1443 O O . GLU A 1 178 ? -8.022 -13.344 12.078 1.00 87.88 178 GLU A O 1
ATOM 1448 N N . VAL A 1 179 ? -8.779 -12.461 14.000 1.00 87.44 179 VAL A N 1
ATOM 1449 C CA . VAL A 1 179 ? -10.086 -12.020 13.503 1.00 87.44 179 VAL A CA 1
ATOM 1450 C C . VAL A 1 179 ? -10.071 -10.505 13.274 1.00 87.44 179 VAL A C 1
ATOM 1452 O O . VAL A 1 179 ? -9.402 -9.742 13.963 1.00 87.44 179 VAL A O 1
ATOM 1455 N N . VAL A 1 180 ? -10.776 -10.041 12.237 1.00 88.44 180 VAL A N 1
ATOM 1456 C CA . VAL A 1 180 ? -10.826 -8.610 11.909 1.00 88.44 180 VAL A CA 1
ATOM 1457 C C . VAL A 1 180 ? -11.828 -7.903 12.813 1.00 88.44 180 VAL A C 1
ATOM 1459 O O . VAL A 1 180 ? -13.039 -8.054 12.663 1.00 88.44 180 VAL A O 1
ATOM 1462 N N . ASP A 1 181 ? -11.309 -7.047 13.678 1.00 92.25 181 ASP A N 1
ATOM 1463 C CA . ASP A 1 181 ? -12.067 -6.191 14.575 1.00 92.25 181 ASP A CA 1
ATOM 1464 C C . ASP A 1 181 ? -12.430 -4.850 13.921 1.00 92.25 181 ASP A C 1
ATOM 1466 O O . ASP A 1 181 ? -11.939 -4.463 12.850 1.00 92.25 181 ASP A O 1
ATOM 1470 N N . PHE A 1 182 ? -13.297 -4.099 14.599 1.00 91.62 182 PHE A N 1
ATOM 1471 C CA . PHE A 1 182 ? -13.726 -2.769 14.184 1.00 91.62 182 PHE A CA 1
ATOM 1472 C C . PHE A 1 182 ? -13.359 -1.707 15.214 1.00 91.62 182 PHE A C 1
ATOM 1474 O O . PHE A 1 182 ? -13.623 -1.867 16.402 1.00 91.62 182 PHE A O 1
ATOM 1481 N N . PHE A 1 183 ? -12.827 -0.585 14.738 1.00 93.81 183 PHE A N 1
ATOM 1482 C CA . PHE A 1 183 ? -12.597 0.625 15.518 1.00 93.81 183 PHE A CA 1
ATOM 1483 C C . PHE A 1 183 ? -13.301 1.807 14.851 1.00 93.81 183 PHE A C 1
ATOM 1485 O O . PHE A 1 183 ? -13.281 1.936 13.627 1.00 93.81 183 PHE A O 1
ATOM 1492 N N . SER A 1 184 ? -13.877 2.716 15.634 1.00 93.19 184 SER A N 1
ATOM 1493 C CA . SER A 1 184 ? -14.390 3.982 15.110 1.00 93.19 184 SER A CA 1
ATOM 1494 C C . SER A 1 184 ? -14.390 5.090 16.145 1.00 93.19 184 SER A C 1
ATOM 1496 O O . SER A 1 184 ? -14.654 4.850 17.323 1.00 93.19 184 SER A O 1
ATOM 1498 N N . LEU A 1 185 ? -14.224 6.328 15.677 1.00 94.12 185 LEU A N 1
ATOM 1499 C CA . LEU A 1 185 ? -14.657 7.483 16.452 1.00 94.12 185 LEU A CA 1
ATOM 1500 C C . LEU A 1 185 ? -16.183 7.497 16.549 1.00 94.12 185 LEU A C 1
ATOM 1502 O O . LEU A 1 185 ? -16.896 7.129 15.604 1.00 94.12 185 LEU A O 1
ATOM 1506 N N . VAL A 1 186 ? -16.668 7.942 17.701 1.00 94.44 186 VAL A N 1
ATOM 1507 C CA . VAL A 1 186 ? -18.089 8.036 18.027 1.00 94.44 186 VAL A CA 1
ATOM 1508 C C . VAL A 1 186 ? -18.396 9.340 18.744 1.00 94.44 186 VAL A C 1
ATOM 1510 O O . VAL A 1 186 ? -17.553 9.875 19.460 1.00 94.44 186 VAL A O 1
ATOM 1513 N N . ASN A 1 187 ? -19.628 9.816 18.602 1.00 95.06 187 ASN A N 1
ATOM 1514 C CA . ASN A 1 187 ? -20.184 10.875 19.434 1.00 95.06 187 ASN A CA 1
ATOM 1515 C C . ASN A 1 187 ? -21.213 10.293 20.396 1.00 95.06 187 ASN A C 1
ATOM 1517 O O . ASN A 1 187 ? -22.051 9.470 20.016 1.00 95.06 187 ASN A O 1
ATOM 1521 N N . ASN A 1 188 ? -21.197 10.761 21.639 1.00 95.06 188 ASN A N 1
ATOM 1522 C CA . ASN A 1 188 ? -22.315 10.545 22.541 1.00 95.06 188 ASN A CA 1
ATOM 1523 C C . ASN A 1 188 ? -23.505 11.405 22.092 1.00 95.06 188 ASN A C 1
ATOM 1525 O O . ASN A 1 188 ? -23.436 12.629 22.140 1.00 95.06 188 ASN A O 1
ATOM 1529 N N . LYS A 1 189 ? -24.627 10.784 21.720 1.00 93.00 189 LYS A N 1
ATOM 1530 C CA . LYS A 1 189 ? -25.831 11.486 21.238 1.00 93.00 189 LYS A CA 1
ATOM 1531 C C . LYS A 1 189 ? -26.428 12.461 22.261 1.00 93.00 189 LYS A C 1
ATOM 1533 O O . LYS A 1 189 ? -27.190 13.343 21.882 1.00 93.00 189 LYS A O 1
ATOM 1538 N N . LYS A 1 190 ? -26.138 12.284 23.557 1.00 92.88 190 LYS A N 1
ATOM 1539 C CA . LYS A 1 190 ? -26.654 13.140 24.639 1.00 92.88 190 LYS A CA 1
ATOM 1540 C C . LYS A 1 190 ? -25.707 14.282 24.988 1.00 92.88 190 LYS A C 1
ATOM 1542 O O . LYS A 1 190 ? -26.179 15.395 25.192 1.00 92.88 190 LYS A O 1
ATOM 1547 N N . THR A 1 191 ? -24.407 14.006 25.111 1.00 93.25 191 THR A N 1
ATOM 1548 C CA . THR A 1 191 ? -23.419 15.004 25.571 1.00 93.25 191 THR A CA 1
ATOM 1549 C C . THR A 1 191 ? -22.642 15.659 24.435 1.00 93.25 191 THR A C 1
ATOM 1551 O O . THR A 1 191 ? -22.007 16.686 24.652 1.00 93.25 191 THR A O 1
ATOM 1554 N N . ASN A 1 192 ? -22.704 15.094 23.226 1.00 91.75 192 ASN A N 1
ATOM 1555 C CA . ASN A 1 192 ? -21.885 15.461 22.071 1.00 91.75 192 ASN A CA 1
ATOM 1556 C C . ASN A 1 192 ? -20.367 15.325 22.313 1.00 91.75 192 ASN A C 1
ATOM 1558 O O . ASN A 1 192 ? -19.560 15.857 21.553 1.00 91.75 192 ASN A O 1
ATOM 1562 N N . GLU A 1 193 ? -19.959 14.621 23.372 1.00 95.12 193 GLU A N 1
ATOM 1563 C CA . GLU A 1 193 ? -18.552 14.317 23.621 1.00 95.12 193 GLU A CA 1
ATOM 1564 C C . GLU A 1 193 ? -18.072 13.234 22.651 1.00 95.12 193 GLU A C 1
ATOM 1566 O O . GLU A 1 193 ? -18.764 12.233 22.425 1.00 95.12 193 GLU A O 1
ATOM 1571 N N . LYS A 1 194 ? -16.869 13.435 22.103 1.00 94.81 194 LYS A N 1
ATOM 1572 C CA . LYS A 1 194 ? -16.214 12.501 21.192 1.00 94.81 194 LYS A CA 1
ATOM 1573 C C . LYS A 1 194 ? -15.540 11.388 21.996 1.00 94.81 194 LYS A C 1
ATOM 1575 O O . LYS A 1 194 ? -14.973 11.623 23.066 1.00 94.81 194 LYS A O 1
ATOM 1580 N N . GLY A 1 195 ? -15.587 10.172 21.481 1.00 94.88 195 GLY A N 1
ATOM 1581 C CA . GLY A 1 195 ? -14.890 9.019 22.030 1.00 94.88 195 GLY A CA 1
ATOM 1582 C C . GLY A 1 195 ? -14.506 8.031 20.942 1.00 94.88 195 GLY A C 1
ATOM 1583 O O . GLY A 1 195 ? -14.625 8.319 19.750 1.00 94.88 195 GLY A O 1
ATOM 1584 N N . VAL A 1 196 ? -14.082 6.850 21.371 1.00 94.62 196 VAL A N 1
ATOM 1585 C CA . VAL A 1 196 ? -13.750 5.728 20.498 1.00 94.62 196 VAL A CA 1
ATOM 1586 C C . VAL A 1 196 ? -14.540 4.490 20.898 1.00 94.62 196 VAL A C 1
ATOM 1588 O O . VAL A 1 196 ? -14.832 4.268 22.076 1.00 94.62 196 VAL A O 1
ATOM 1591 N N . LEU A 1 197 ? -14.885 3.693 19.897 1.00 94.00 197 LEU A N 1
ATOM 1592 C CA . LEU A 1 197 ? -15.569 2.416 20.008 1.00 94.00 197 LEU A CA 1
ATOM 1593 C C . LEU A 1 197 ? -14.686 1.348 19.374 1.00 94.00 197 LEU A C 1
ATOM 1595 O O . LEU A 1 197 ? -14.239 1.526 18.243 1.00 94.00 197 LEU A O 1
ATOM 1599 N N . ILE A 1 198 ? -14.497 0.238 20.079 1.00 93.56 198 ILE A N 1
ATOM 1600 C CA . ILE A 1 198 ? -13.877 -0.971 19.543 1.00 93.56 198 ILE A CA 1
ATOM 1601 C C . ILE A 1 198 ? -14.853 -2.125 19.697 1.00 93.56 198 ILE A C 1
ATOM 1603 O O . ILE A 1 198 ? -15.455 -2.282 20.758 1.00 93.56 198 ILE A O 1
ATOM 1607 N N . ILE A 1 199 ? -14.997 -2.924 18.648 1.00 91.56 199 ILE A N 1
ATOM 1608 C CA . ILE A 1 199 ? -15.771 -4.160 18.651 1.00 91.56 199 ILE A CA 1
ATOM 1609 C C . ILE A 1 199 ? -14.826 -5.269 18.209 1.00 91.56 199 ILE A C 1
ATOM 1611 O O . ILE A 1 199 ? -14.383 -5.265 17.059 1.00 91.56 199 ILE A O 1
ATOM 1615 N N . HIS A 1 200 ? -14.527 -6.198 19.115 1.00 91.12 200 HIS A N 1
ATOM 1616 C CA . HIS A 1 200 ? -13.867 -7.442 18.737 1.00 91.12 200 HIS A CA 1
ATOM 1617 C C . HIS A 1 200 ? -14.852 -8.296 17.971 1.00 91.12 200 HIS A C 1
ATOM 1619 O O . HIS A 1 200 ? -15.981 -8.457 18.430 1.00 91.12 200 HIS A O 1
ATOM 1625 N N . ASN A 1 201 ? -14.460 -8.856 16.834 1.00 82.81 201 ASN A N 1
ATOM 1626 C CA . ASN A 1 201 ? -15.372 -9.692 16.049 1.00 82.81 201 ASN A CA 1
ATOM 1627 C C . ASN A 1 201 ? -15.253 -11.189 16.369 1.00 82.81 201 ASN A C 1
ATOM 1629 O O . ASN A 1 201 ? -15.680 -12.049 15.603 1.00 82.81 201 ASN A O 1
ATOM 1633 N N . SER A 1 202 ? -14.706 -11.498 17.544 1.00 74.25 202 SER A N 1
ATOM 1634 C CA . SER A 1 202 ? -14.635 -12.844 18.100 1.00 74.25 202 SER A CA 1
ATOM 1635 C C . SER A 1 202 ? -16.024 -13.395 18.465 1.00 74.25 202 SER A C 1
ATOM 1637 O O . SER A 1 202 ? -17.029 -12.686 18.471 1.00 74.25 202 SER A O 1
ATOM 1639 N N . VAL A 1 203 ? -16.099 -14.673 18.851 1.00 68.25 203 VAL A N 1
ATOM 1640 C CA . VAL A 1 203 ? -17.361 -15.324 19.268 1.00 68.25 203 VAL A CA 1
ATOM 1641 C C . VAL A 1 203 ? -18.056 -14.589 20.429 1.00 68.25 203 VAL A C 1
ATOM 1643 O O . VAL A 1 203 ? -19.285 -14.613 20.510 1.00 68.25 203 VAL A O 1
ATOM 1646 N N . SER A 1 204 ? -17.306 -13.933 21.326 1.00 71.62 204 SER A N 1
ATOM 1647 C CA . SER A 1 204 ? -17.875 -13.151 22.436 1.00 71.62 204 SER A CA 1
ATOM 1648 C C . SER A 1 204 ? -18.321 -11.741 22.028 1.00 71.62 204 SER A C 1
ATOM 1650 O O . SER A 1 204 ? -19.111 -11.133 22.752 1.00 71.62 204 SER A O 1
ATOM 1652 N N . GLN A 1 205 ? -17.873 -11.249 20.867 1.00 74.25 205 GLN A N 1
ATOM 1653 C CA . GLN A 1 205 ? -18.152 -9.920 20.318 1.00 74.25 205 GLN A CA 1
ATOM 1654 C C . GLN A 1 205 ? -18.018 -8.775 21.338 1.00 74.25 205 GLN A C 1
ATOM 1656 O O . GLN A 1 205 ? -18.923 -7.950 21.514 1.00 74.25 205 GLN A O 1
ATOM 1661 N N . GLU A 1 206 ? -16.905 -8.760 22.071 1.00 88.31 206 GLU A N 1
ATOM 1662 C CA . GLU A 1 206 ? -16.648 -7.787 23.133 1.00 88.31 206 GLU A CA 1
ATOM 1663 C C . GLU A 1 206 ? -16.589 -6.354 22.595 1.00 88.31 206 GLU A C 1
ATOM 1665 O O . GLU A 1 206 ? -16.056 -6.083 21.522 1.00 88.31 206 GLU A O 1
ATOM 1670 N N . THR A 1 207 ? -17.170 -5.415 23.345 1.00 90.44 207 THR A N 1
ATOM 1671 C CA . THR A 1 207 ? -17.283 -4.011 22.936 1.00 90.44 207 THR A CA 1
ATOM 1672 C C . THR A 1 207 ? -16.677 -3.092 23.989 1.00 90.44 207 THR A C 1
ATOM 1674 O O . THR A 1 207 ? -17.055 -3.139 25.161 1.00 90.44 207 THR A O 1
ATOM 1677 N N . PHE A 1 208 ? -15.790 -2.199 23.556 1.00 92.25 208 PHE A N 1
ATOM 1678 C CA . PHE A 1 208 ? -15.078 -1.250 24.405 1.00 92.25 208 PHE A CA 1
ATOM 1679 C C . PHE A 1 208 ? -15.388 0.180 23.974 1.00 92.25 208 PHE A C 1
ATOM 1681 O O . PHE A 1 208 ? -15.417 0.492 22.787 1.00 92.25 208 PHE A O 1
ATOM 1688 N N . VAL A 1 209 ? -15.623 1.056 24.951 1.00 92.06 209 VAL A N 1
ATOM 1689 C CA . VAL A 1 209 ? -15.904 2.477 24.715 1.00 92.06 209 VAL A CA 1
ATOM 1690 C C . VAL A 1 209 ? -15.055 3.310 25.657 1.00 92.06 209 VAL A C 1
ATOM 1692 O O . VAL A 1 209 ? -15.167 3.159 26.876 1.00 92.06 209 VAL A O 1
ATOM 1695 N N . TYR A 1 210 ? -14.274 4.215 25.078 1.00 91.62 210 TYR A N 1
ATOM 1696 C CA . TYR A 1 210 ? -13.382 5.140 25.772 1.00 91.62 210 TYR A CA 1
ATOM 1697 C C . TYR A 1 210 ? -13.727 6.579 25.361 1.00 91.62 210 TYR A C 1
ATOM 1699 O O . TYR A 1 210 ? -14.044 6.831 24.199 1.00 91.62 210 TYR A O 1
ATOM 1707 N N . GLY A 1 211 ? -13.711 7.528 26.299 1.00 91.19 211 GLY A N 1
ATOM 1708 C CA . GLY A 1 211 ? -14.258 8.866 26.059 1.00 91.19 211 GLY A CA 1
ATOM 1709 C C . GLY A 1 211 ? -15.783 8.843 25.910 1.00 91.19 211 GLY A C 1
ATOM 1710 O O . GLY A 1 211 ? -16.463 8.022 26.533 1.00 91.19 211 GLY A O 1
ATOM 1711 N N . ALA A 1 212 ? -16.339 9.744 25.091 1.00 92.12 212 ALA A N 1
ATOM 1712 C CA . ALA A 1 212 ? -17.788 9.883 24.894 1.00 92.12 212 ALA A CA 1
ATOM 1713 C C . ALA A 1 212 ? -18.566 10.037 26.224 1.00 92.12 212 ALA A C 1
ATOM 1715 O O . ALA A 1 212 ? -19.660 9.485 26.394 1.00 92.12 212 ALA A O 1
ATOM 1716 N N . GLY A 1 213 ? -17.972 10.753 27.185 1.00 87.38 213 GLY A N 1
ATOM 1717 C CA . GLY A 1 213 ? -18.505 10.959 28.536 1.00 87.38 213 GLY A CA 1
ATOM 1718 C C . GLY A 1 213 ? -18.072 9.923 29.575 1.00 87.38 213 GLY A C 1
ATOM 1719 O O . GLY A 1 213 ? -18.450 10.035 30.740 1.00 87.38 213 GLY A O 1
ATOM 1720 N N . LYS A 1 214 ? -17.270 8.922 29.191 1.00 86.69 214 LYS A N 1
ATOM 1721 C CA . LYS A 1 214 ? -16.557 8.039 30.125 1.00 86.69 214 LYS A CA 1
ATOM 1722 C C . LYS A 1 214 ? -15.123 8.525 30.296 1.00 86.69 214 LYS A C 1
ATOM 1724 O O . LYS A 1 214 ? -14.435 8.757 29.306 1.00 86.69 214 LYS A O 1
ATOM 1729 N N . GLU A 1 215 ? -14.684 8.661 31.542 1.00 81.62 215 GLU A N 1
ATOM 1730 C CA . GLU A 1 215 ? -13.328 9.111 31.859 1.00 81.62 215 GLU A CA 1
ATOM 1731 C C . GLU A 1 215 ? -12.279 8.066 31.463 1.00 81.62 215 GLU A C 1
ATOM 1733 O O . GLU A 1 215 ? -12.412 6.879 31.766 1.00 81.62 215 GLU A O 1
ATOM 1738 N N . VAL A 1 216 ? -11.235 8.529 30.781 1.00 78.12 216 VAL A N 1
ATOM 1739 C CA . VAL A 1 216 ? -10.094 7.755 30.298 1.00 78.12 216 VAL A CA 1
ATOM 1740 C C . VAL A 1 216 ? -8.859 8.628 30.444 1.00 78.12 216 VAL A C 1
ATOM 1742 O O . VAL A 1 216 ? -8.759 9.665 29.796 1.00 78.12 216 VAL A O 1
ATOM 1745 N N . HIS A 1 217 ? -7.939 8.238 31.330 1.00 77.31 217 HIS A N 1
ATOM 1746 C CA . HIS A 1 217 ? -6.726 9.011 31.633 1.00 77.31 217 HIS A CA 1
ATOM 1747 C C . HIS A 1 217 ? -7.007 10.497 31.941 1.00 77.31 217 HIS A C 1
ATOM 1749 O O . HIS A 1 217 ? -6.315 11.386 31.458 1.00 77.31 217 HIS A O 1
ATOM 1755 N N . GLY A 1 218 ? -8.055 10.773 32.729 1.00 80.31 218 GLY A N 1
ATOM 1756 C CA . GLY A 1 218 ? -8.457 12.134 33.100 1.00 80.31 218 GLY A CA 1
ATOM 1757 C C . GLY A 1 218 ? -9.218 12.908 32.015 1.00 80.31 218 GLY A C 1
ATOM 1758 O O . GLY A 1 218 ? -9.543 14.075 32.221 1.00 80.31 218 GLY A O 1
ATOM 1759 N N . MET A 1 219 ? -9.530 12.283 30.875 1.00 83.50 219 MET A N 1
ATOM 1760 C CA . MET A 1 219 ? -10.272 12.894 29.768 1.00 83.50 219 MET A CA 1
ATOM 1761 C C . MET A 1 219 ? -11.617 12.197 29.546 1.00 83.50 219 MET A C 1
ATOM 1763 O O . MET A 1 219 ? -11.693 10.973 29.538 1.00 83.50 219 MET A O 1
ATOM 1767 N N . THR A 1 220 ? -12.687 12.959 29.306 1.00 88.88 220 THR A N 1
ATOM 1768 C CA . THR A 1 220 ? -14.011 12.414 28.924 1.00 88.88 220 THR A CA 1
ATOM 1769 C C . THR A 1 220 ? -14.360 12.651 27.455 1.00 88.88 220 THR A C 1
ATOM 1771 O O . THR A 1 220 ? -15.216 11.954 26.902 1.00 88.88 220 THR A O 1
ATOM 1774 N N . ASN A 1 221 ? -13.693 13.616 26.815 1.00 92.56 221 ASN A N 1
ATOM 1775 C CA . ASN A 1 221 ? -13.941 14.052 25.447 1.00 92.56 221 ASN A CA 1
ATOM 1776 C C . ASN A 1 221 ? -12.640 14.016 24.637 1.00 92.56 221 ASN A C 1
ATOM 1778 O O . ASN A 1 221 ? -11.692 14.732 24.944 1.00 92.56 221 ASN A O 1
ATOM 1782 N N . LEU A 1 222 ? -12.613 13.196 23.589 1.00 91.81 222 LEU A N 1
ATOM 1783 C CA . LEU A 1 222 ? -11.445 12.973 22.734 1.00 91.81 222 LEU A CA 1
ATOM 1784 C C . LEU A 1 222 ? -11.525 13.792 21.436 1.00 91.81 222 LEU A C 1
ATOM 1786 O O . LEU A 1 222 ? -11.207 13.308 20.352 1.00 91.81 222 LEU A O 1
ATOM 1790 N N . ASN A 1 223 ? -12.034 15.025 21.512 1.00 90.88 223 ASN A N 1
ATOM 1791 C CA . ASN A 1 223 ? -12.295 15.858 20.334 1.00 90.88 223 ASN A CA 1
ATOM 1792 C C . ASN A 1 223 ? -11.032 16.258 19.558 1.00 90.88 223 ASN A C 1
ATOM 1794 O O . ASN A 1 223 ? -11.167 16.541 18.368 1.00 90.88 223 ASN A O 1
ATOM 1798 N N . TRP A 1 224 ? -9.870 16.211 20.207 1.00 88.50 224 TRP A N 1
ATOM 1799 C CA . TRP A 1 224 ? -8.547 16.495 19.656 1.00 88.50 224 TRP A CA 1
ATOM 1800 C C . TRP A 1 224 ? -8.083 15.484 18.596 1.00 88.50 224 TRP A C 1
ATOM 1802 O O . TRP A 1 224 ? -7.182 15.795 17.833 1.00 88.50 224 TRP A O 1
ATOM 1812 N N . ILE A 1 225 ? -8.688 14.291 18.506 1.00 90.12 225 ILE A N 1
ATOM 1813 C CA . ILE A 1 225 ? -8.275 13.287 17.514 1.00 90.12 225 ILE A CA 1
ATOM 1814 C C . ILE A 1 225 ? -8.663 13.746 16.102 1.00 90.12 225 ILE A C 1
ATOM 1816 O O . ILE A 1 225 ? -9.858 13.879 15.788 1.00 90.12 225 ILE A O 1
ATOM 1820 N N . GLU A 1 226 ? -7.652 13.900 15.248 1.00 87.75 226 GLU A N 1
ATOM 1821 C CA . GLU A 1 226 ? -7.772 14.294 13.841 1.00 87.75 226 GLU A CA 1
ATOM 1822 C C . GLU A 1 226 ? -7.271 13.190 12.908 1.00 87.75 226 GLU A C 1
ATOM 1824 O O . GLU A 1 226 ? -7.960 12.846 11.939 1.00 87.75 226 GLU A O 1
ATOM 1829 N N . VAL A 1 227 ? -6.138 12.573 13.244 1.00 86.81 227 VAL A N 1
ATOM 1830 C CA . VAL A 1 227 ? -5.483 11.518 12.465 1.00 86.81 227 VAL A CA 1
ATOM 1831 C C . VAL A 1 227 ? -5.651 10.163 13.158 1.00 86.81 227 VAL A C 1
ATOM 1833 O O . VAL A 1 227 ? -5.650 10.066 14.385 1.00 86.81 227 VAL A O 1
ATOM 1836 N N . LEU A 1 228 ? -5.851 9.118 12.352 1.00 90.81 228 LEU A N 1
ATOM 1837 C CA . LEU A 1 228 ? -6.020 7.734 12.787 1.00 90.81 228 LEU A CA 1
ATOM 1838 C C . LEU A 1 228 ? -5.159 6.825 11.920 1.00 90.81 228 LEU A C 1
ATOM 1840 O O . LEU A 1 228 ? -5.360 6.780 10.706 1.00 90.81 228 LEU A O 1
ATOM 1844 N N . GLU A 1 229 ? -4.277 6.049 12.540 1.00 91.75 229 GLU A N 1
ATOM 1845 C CA . GLU A 1 229 ? -3.416 5.107 11.824 1.00 91.75 229 GLU A CA 1
ATOM 1846 C C . GLU A 1 229 ? -3.351 3.756 12.535 1.00 91.75 229 GLU A C 1
ATOM 1848 O O . GLU A 1 229 ? -3.488 3.658 13.757 1.00 91.75 229 GLU A O 1
ATOM 1853 N N . ILE A 1 230 ? -3.141 2.694 11.757 1.00 94.19 230 ILE A N 1
ATOM 1854 C CA . ILE A 1 230 ? -2.924 1.349 12.289 1.00 94.19 230 ILE A CA 1
ATOM 1855 C C . ILE A 1 230 ? -1.427 1.125 12.452 1.00 94.19 230 ILE A C 1
ATOM 1857 O O . ILE A 1 230 ? -0.670 1.243 11.491 1.00 94.19 230 ILE A O 1
ATOM 1861 N N . ILE A 1 231 ? -1.024 0.704 13.647 1.00 94.00 231 ILE A N 1
ATOM 1862 C CA . ILE A 1 231 ? 0.325 0.209 13.904 1.00 94.00 231 ILE A CA 1
ATOM 1863 C C . ILE A 1 231 ? 0.306 -1.321 13.756 1.00 94.00 231 ILE A C 1
ATOM 1865 O O . ILE A 1 231 ? -0.521 -1.989 14.392 1.00 94.00 231 ILE A O 1
ATOM 1869 N N . PRO A 1 232 ? 1.163 -1.910 12.904 1.00 95.31 232 PRO A N 1
ATOM 1870 C CA . PRO A 1 232 ? 1.158 -3.348 12.669 1.00 95.31 232 PRO A CA 1
ATOM 1871 C C . PRO A 1 232 ? 1.393 -4.185 13.934 1.00 95.31 232 PRO A C 1
ATOM 1873 O O . PRO A 1 232 ? 2.190 -3.843 14.810 1.00 95.31 232 PRO A O 1
ATOM 1876 N N . LYS A 1 233 ? 0.711 -5.334 14.005 1.00 92.44 233 LYS A N 1
ATOM 1877 C CA . LYS A 1 233 ? 0.969 -6.377 15.003 1.00 92.44 233 LYS A CA 1
ATOM 1878 C C . LYS A 1 233 ? 2.449 -6.745 14.992 1.00 92.44 233 LYS A C 1
ATOM 1880 O O . LYS A 1 233 ? 3.036 -6.998 13.942 1.00 92.44 233 LYS A O 1
ATOM 1885 N N . GLY A 1 234 ? 3.037 -6.828 16.177 1.00 92.38 234 GLY A N 1
ATOM 1886 C CA . GLY A 1 234 ? 4.438 -7.173 16.345 1.00 92.38 234 GLY A CA 1
ATOM 1887 C C . GLY A 1 234 ? 5.432 -6.015 16.227 1.00 92.38 234 GLY A C 1
ATOM 1888 O O . GLY A 1 234 ? 6.620 -6.266 16.439 1.00 92.38 234 GLY A O 1
ATOM 1889 N N . GLU A 1 235 ? 4.985 -4.787 15.960 1.00 92.75 235 GLU A N 1
ATOM 1890 C CA . GLU A 1 235 ? 5.844 -3.613 16.129 1.00 92.75 235 GLU A CA 1
ATOM 1891 C C . GLU A 1 235 ? 6.231 -3.425 17.599 1.00 92.75 235 GLU A C 1
ATOM 1893 O O . GLU A 1 235 ? 5.471 -3.764 18.515 1.00 92.75 235 GLU A O 1
ATOM 1898 N N . ILE A 1 236 ? 7.441 -2.907 17.813 1.00 90.06 236 ILE A N 1
ATOM 1899 C CA . ILE A 1 236 ? 7.926 -2.526 19.139 1.00 90.06 236 ILE A CA 1
ATOM 1900 C C . ILE A 1 236 ? 7.604 -1.053 19.335 1.00 90.06 236 ILE A C 1
ATOM 1902 O O . ILE A 1 236 ? 8.095 -0.202 18.598 1.00 90.06 236 ILE A O 1
ATOM 1906 N N . VAL A 1 237 ? 6.811 -0.762 20.355 1.00 87.50 237 VAL A N 1
ATOM 1907 C CA . VAL A 1 237 ? 6.446 0.601 20.737 1.00 87.50 237 VAL A CA 1
ATOM 1908 C C . VAL A 1 237 ? 7.003 0.899 22.126 1.00 87.50 237 VAL A C 1
ATOM 1910 O O . VAL A 1 237 ? 7.159 -0.001 22.956 1.00 87.50 237 VAL A O 1
ATOM 1913 N N . ALA A 1 238 ? 7.340 2.161 22.367 1.00 84.62 238 ALA A N 1
ATOM 1914 C CA . ALA A 1 238 ? 7.877 2.644 23.632 1.00 84.62 238 ALA A CA 1
ATOM 1915 C C . ALA A 1 238 ? 7.159 3.947 24.009 1.00 84.62 238 ALA A C 1
ATOM 1917 O O . ALA A 1 238 ? 6.891 4.743 23.108 1.00 84.62 238 ALA A O 1
ATOM 1918 N N . PRO A 1 239 ? 6.832 4.163 25.294 1.00 80.50 239 PRO A N 1
ATOM 1919 C CA . PRO A 1 239 ? 6.313 5.448 25.748 1.00 80.50 239 PRO A CA 1
ATOM 1920 C C . PRO A 1 239 ? 7.419 6.508 25.738 1.00 80.50 239 PRO A C 1
ATOM 1922 O O . PRO A 1 239 ? 8.605 6.170 25.745 1.00 80.50 239 PRO A O 1
ATOM 1925 N N . ASP A 1 240 ? 7.041 7.780 25.799 1.00 82.50 240 ASP A N 1
ATOM 1926 C CA . ASP A 1 240 ? 8.013 8.859 25.952 1.00 82.50 240 ASP A CA 1
ATOM 1927 C C . ASP A 1 240 ? 8.616 8.891 27.361 1.00 82.50 240 ASP A C 1
ATOM 1929 O O . ASP A 1 240 ? 7.934 8.754 28.382 1.00 82.50 240 ASP A O 1
ATOM 1933 N N . LEU A 1 241 ? 9.931 9.092 27.415 1.00 83.69 241 LEU A N 1
ATOM 1934 C CA . LEU A 1 241 ? 10.675 9.378 28.628 1.00 83.69 241 LEU A CA 1
ATOM 1935 C C . LEU A 1 241 ? 10.580 10.877 28.909 1.00 83.69 241 LEU A C 1
ATOM 1937 O O . LEU A 1 241 ? 11.159 11.682 28.186 1.00 83.69 241 LEU A O 1
ATOM 1941 N N . VAL A 1 242 ? 9.889 11.244 29.985 1.00 83.25 242 VAL A N 1
ATOM 1942 C CA . VAL A 1 242 ? 9.701 12.645 30.385 1.00 83.25 242 VAL A CA 1
ATOM 1943 C C . VAL A 1 242 ? 10.625 12.994 31.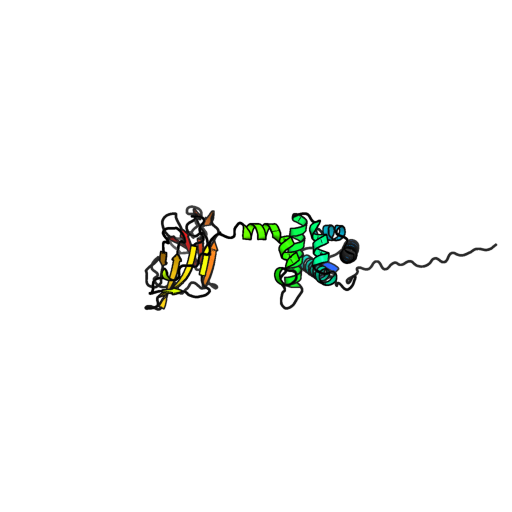553 1.00 83.25 242 VAL A C 1
ATOM 1945 O O . VAL A 1 242 ? 10.680 12.270 32.554 1.00 83.25 242 VAL A O 1
ATOM 1948 N N . ASP A 1 243 ? 11.342 14.112 31.445 1.00 85.12 243 ASP A N 1
ATOM 1949 C CA . ASP A 1 243 ? 12.089 14.703 32.552 1.00 85.12 243 ASP A CA 1
ATOM 1950 C C . ASP A 1 243 ? 11.116 15.141 33.657 1.00 85.12 243 ASP A C 1
ATOM 1952 O O . ASP A 1 243 ? 10.188 15.917 33.436 1.00 85.12 243 ASP A O 1
ATOM 1956 N N . LYS A 1 244 ? 11.307 14.630 34.876 1.00 85.44 244 LYS A N 1
ATOM 1957 C CA . LYS A 1 244 ? 10.365 14.860 35.983 1.00 85.44 244 LYS A CA 1
ATOM 1958 C C . LYS A 1 244 ? 10.414 16.278 36.552 1.00 85.44 244 LYS A C 1
ATOM 1960 O O . LYS A 1 244 ? 9.487 16.653 37.267 1.00 85.44 244 LYS A O 1
ATOM 1965 N N . GLU A 1 245 ? 11.491 17.020 36.312 1.00 87.12 245 GLU A N 1
ATOM 1966 C CA . GLU A 1 245 ? 11.665 18.384 36.809 1.00 87.12 245 GLU A CA 1
ATOM 1967 C C . GLU A 1 245 ? 11.218 19.416 35.775 1.00 87.12 245 GLU A C 1
ATOM 1969 O O . GLU A 1 245 ? 10.543 20.379 36.143 1.00 87.12 245 GLU A O 1
ATOM 1974 N N . THR A 1 246 ? 11.569 19.220 34.500 1.00 86.81 246 THR A N 1
ATOM 1975 C CA . THR A 1 246 ? 11.251 20.185 33.434 1.00 86.81 246 THR A CA 1
ATOM 1976 C C . THR A 1 246 ? 9.960 19.864 32.688 1.00 86.81 246 THR A C 1
ATOM 1978 O O . THR A 1 246 ? 9.313 20.779 32.183 1.00 86.81 246 THR A O 1
ATOM 1981 N N . GLY A 1 247 ? 9.552 18.592 32.659 1.00 77.88 247 GLY A N 1
ATOM 1982 C CA . GLY A 1 247 ? 8.465 18.108 31.810 1.00 77.88 247 GLY A CA 1
ATOM 1983 C C . GLY A 1 247 ? 8.877 17.896 30.351 1.00 77.88 247 GLY A C 1
ATOM 1984 O O . GLY A 1 247 ? 8.017 17.582 29.537 1.00 77.88 247 GLY A O 1
ATOM 1985 N N . ASP A 1 248 ? 10.162 18.057 30.016 1.00 80.75 248 ASP A N 1
ATOM 1986 C CA . ASP A 1 248 ? 10.649 17.890 28.646 1.00 80.75 248 ASP A CA 1
ATOM 1987 C C . ASP A 1 248 ? 10.724 16.411 28.251 1.00 80.75 248 ASP A C 1
ATOM 1989 O O . ASP A 1 248 ? 11.106 15.549 29.048 1.00 80.75 248 ASP A O 1
ATOM 1993 N N . ILE A 1 249 ? 10.437 16.118 26.985 1.00 78.56 249 ILE A N 1
ATOM 1994 C CA . ILE A 1 249 ? 10.600 14.779 26.421 1.00 78.56 249 ILE A CA 1
ATOM 1995 C C . ILE A 1 249 ? 12.066 14.538 26.074 1.00 78.56 249 ILE A C 1
ATOM 1997 O O . ILE A 1 249 ? 12.683 15.248 25.281 1.00 78.56 249 ILE A O 1
ATOM 2001 N N . LEU A 1 250 ? 12.620 13.485 26.666 1.00 82.50 250 LEU A N 1
ATOM 2002 C CA . LEU A 1 250 ? 13.998 13.036 26.485 1.00 82.50 250 LEU A CA 1
ATOM 2003 C C . LEU A 1 250 ? 14.132 11.994 25.358 1.00 82.50 250 LEU A C 1
ATOM 2005 O O . LEU A 1 250 ? 15.243 11.558 25.048 1.00 82.50 250 LEU A O 1
ATOM 2009 N N . GLY A 1 251 ? 13.012 11.607 24.741 1.00 80.44 251 GLY A N 1
ATOM 2010 C CA . GLY A 1 251 ? 12.900 10.586 23.698 1.00 80.44 251 GLY A CA 1
ATOM 2011 C C . GLY A 1 251 ? 12.198 9.317 24.195 1.00 80.44 251 GLY A C 1
ATOM 2012 O O . GLY A 1 251 ? 11.684 9.301 25.307 1.00 80.44 251 GLY A O 1
ATOM 2013 N N . PRO A 1 252 ? 12.176 8.231 23.408 1.00 81.62 252 PRO A N 1
ATOM 2014 C CA . PRO A 1 252 ? 11.462 7.011 23.777 1.00 81.62 252 PRO A CA 1
ATOM 2015 C C . PRO A 1 252 ? 12.138 6.273 24.942 1.00 81.62 252 PRO A C 1
ATOM 2017 O O . PRO A 1 252 ? 13.339 5.981 24.900 1.00 81.62 252 PRO A O 1
ATOM 2020 N N . ASP A 1 253 ? 11.358 5.883 25.949 1.00 85.12 253 ASP A N 1
ATOM 2021 C CA . ASP A 1 253 ? 11.804 5.040 27.055 1.00 85.12 253 ASP A CA 1
ATOM 2022 C C . ASP A 1 253 ? 11.941 3.578 26.608 1.00 85.12 253 ASP A C 1
ATOM 2024 O O . ASP A 1 253 ? 11.044 2.742 26.745 1.00 85.12 253 ASP A O 1
ATOM 2028 N N . GLN A 1 254 ? 13.127 3.248 26.100 1.00 85.44 254 GLN A N 1
ATOM 2029 C CA . GLN A 1 254 ? 13.469 1.894 25.663 1.00 85.44 254 GLN A CA 1
ATOM 2030 C C . GLN A 1 254 ? 13.411 0.849 26.788 1.00 85.44 254 GLN A C 1
ATOM 2032 O O . GLN A 1 254 ? 13.389 -0.345 26.497 1.00 85.44 254 GLN A O 1
ATOM 2037 N N . THR A 1 255 ? 13.389 1.256 28.062 1.00 84.12 255 THR A N 1
ATOM 2038 C CA . THR A 1 255 ? 13.272 0.313 29.186 1.00 84.12 255 THR A CA 1
ATOM 2039 C C . THR A 1 255 ? 11.840 -0.171 29.401 1.00 84.12 255 THR A C 1
ATOM 2041 O O . THR A 1 255 ? 11.640 -1.221 30.010 1.00 84.12 255 THR A O 1
ATOM 2044 N N . GLN A 1 256 ? 10.859 0.560 28.864 1.00 83.50 256 GLN A N 1
ATOM 2045 C CA . GLN A 1 256 ? 9.430 0.255 28.948 1.00 83.50 256 GLN A CA 1
ATOM 2046 C C . GLN A 1 256 ? 8.833 -0.133 27.587 1.00 83.50 256 GLN A C 1
ATOM 2048 O O . GLN A 1 256 ? 7.615 -0.103 27.408 1.00 83.50 256 GLN A O 1
ATOM 2053 N N . ASN A 1 257 ? 9.677 -0.500 26.617 1.00 87.81 257 ASN A N 1
ATOM 2054 C CA . ASN A 1 257 ? 9.195 -0.941 25.317 1.00 87.81 257 ASN A CA 1
ATOM 2055 C C . ASN A 1 257 ? 8.498 -2.307 25.396 1.00 87.81 257 ASN A C 1
ATOM 2057 O O . ASN A 1 257 ? 8.762 -3.139 26.268 1.00 87.81 257 ASN A O 1
ATOM 2061 N N . PHE A 1 258 ? 7.577 -2.541 24.469 1.00 87.75 258 PHE A N 1
ATOM 2062 C CA . PHE A 1 258 ? 6.883 -3.815 24.356 1.00 87.75 258 PHE A CA 1
ATOM 2063 C C . PHE A 1 258 ? 6.460 -4.068 22.912 1.00 87.75 258 PHE A C 1
ATOM 2065 O O . PHE A 1 258 ? 6.357 -3.158 22.090 1.00 87.75 258 PHE A O 1
ATOM 2072 N N . LYS A 1 259 ? 6.237 -5.345 22.605 1.00 92.44 259 LYS A N 1
ATOM 2073 C CA . LYS A 1 259 ? 5.788 -5.794 21.291 1.00 92.44 259 LYS A CA 1
ATOM 2074 C C . LYS A 1 259 ? 4.265 -5.871 21.266 1.00 92.44 259 LYS A C 1
ATOM 2076 O O . LYS A 1 259 ? 3.673 -6.510 22.136 1.00 92.44 259 LYS A O 1
ATOM 2081 N N . LEU A 1 260 ? 3.645 -5.268 20.258 1.00 94.06 260 LEU A N 1
ATOM 2082 C CA . LEU A 1 260 ? 2.195 -5.291 20.087 1.00 94.06 260 LEU A CA 1
ATOM 2083 C C . LEU A 1 260 ? 1.673 -6.718 19.829 1.00 94.06 260 LEU A C 1
ATOM 2085 O O . LEU A 1 260 ? 2.178 -7.419 18.946 1.00 94.06 260 LEU A O 1
ATOM 2089 N N . ILE A 1 261 ? 0.659 -7.138 20.598 1.00 95.06 261 ILE A N 1
ATOM 2090 C CA . ILE A 1 261 ? 0.018 -8.464 20.485 1.00 95.06 261 ILE A CA 1
ATOM 2091 C C . ILE A 1 261 ? -0.992 -8.492 19.331 1.00 95.06 261 ILE A C 1
ATOM 2093 O O . ILE A 1 261 ? -1.044 -9.477 18.602 1.00 95.06 261 ILE A O 1
ATOM 2097 N N . GLY A 1 262 ? -1.750 -7.411 19.152 1.00 95.25 262 GLY A N 1
ATOM 2098 C CA . GLY A 1 262 ? -2.592 -7.137 17.986 1.00 95.25 262 GLY A CA 1
ATOM 2099 C C . GLY A 1 262 ? -2.153 -5.844 17.299 1.00 95.25 262 GLY A C 1
ATOM 2100 O O . GLY A 1 262 ? -1.135 -5.258 17.654 1.00 95.25 262 GLY A O 1
ATOM 2101 N N . ASN A 1 263 ? -2.909 -5.376 16.318 1.00 97.06 263 ASN A N 1
ATOM 2102 C CA . ASN A 1 263 ? -2.761 -4.046 15.754 1.00 97.06 263 ASN A CA 1
ATOM 2103 C C . ASN A 1 263 ? -2.944 -2.967 16.836 1.00 97.06 263 ASN A C 1
ATOM 2105 O O . ASN A 1 263 ? -3.882 -3.016 17.632 1.00 97.06 263 ASN A O 1
ATOM 2109 N N . GLY A 1 264 ? -2.055 -1.976 16.844 1.00 95.50 264 GLY A N 1
ATOM 2110 C CA . GLY A 1 264 ? -2.220 -0.751 17.625 1.00 95.50 264 GLY A CA 1
ATOM 2111 C C . GLY A 1 264 ? -3.006 0.299 16.842 1.00 95.50 264 GLY A C 1
ATOM 2112 O O . GLY A 1 264 ? -3.060 0.253 15.612 1.00 95.50 264 GLY A O 1
ATOM 2113 N N . ILE A 1 265 ? -3.599 1.256 17.551 1.00 95.31 265 ILE A N 1
ATOM 2114 C CA . ILE A 1 265 ? -4.310 2.392 16.960 1.00 95.31 265 ILE A CA 1
ATOM 2115 C C . ILE A 1 265 ? -3.599 3.671 17.394 1.00 95.31 265 ILE A C 1
ATOM 2117 O O . ILE A 1 265 ? -3.670 4.046 18.564 1.00 95.31 265 ILE A O 1
ATOM 2121 N N . SER A 1 266 ? -2.920 4.322 16.453 1.00 92.06 266 SER A N 1
ATOM 2122 C CA . SER A 1 266 ? -2.332 5.645 16.652 1.00 92.06 266 SER A CA 1
ATOM 2123 C C . SER A 1 266 ? -3.399 6.718 16.462 1.00 92.06 266 SER A C 1
ATOM 2125 O O . SER A 1 266 ? -4.177 6.670 15.504 1.00 92.06 266 SER A O 1
ATOM 2127 N N . MET A 1 267 ? -3.446 7.671 17.388 1.00 91.88 267 MET A N 1
ATOM 2128 C CA . MET A 1 267 ? -4.362 8.806 17.384 1.00 91.88 267 MET A CA 1
ATOM 2129 C C . MET A 1 267 ? -3.568 10.082 17.636 1.00 91.88 267 MET A C 1
ATOM 2131 O O . MET A 1 267 ? -2.928 10.195 18.680 1.00 91.88 267 MET A O 1
ATOM 2135 N N . SER A 1 268 ? -3.630 11.046 16.719 1.00 89.31 268 SER A N 1
ATOM 2136 C CA . SER A 1 268 ? -2.870 12.300 16.822 1.00 89.31 268 SER A CA 1
ATOM 2137 C C . SER A 1 268 ? -3.627 13.513 16.270 1.00 89.31 268 SER A C 1
ATOM 2139 O O . SER A 1 268 ? -4.697 13.388 15.658 1.00 89.31 268 SER A O 1
ATOM 2141 N N . VAL A 1 269 ? -3.069 14.693 16.541 1.00 87.50 269 VAL A N 1
ATOM 2142 C CA . VAL A 1 269 ? -3.428 15.991 15.945 1.00 87.50 269 VAL A CA 1
ATOM 2143 C C . VAL A 1 269 ? -2.544 16.221 14.711 1.00 87.50 269 VAL A C 1
ATOM 2145 O O . VAL A 1 269 ? -1.374 15.852 14.731 1.00 87.50 269 VAL A O 1
ATOM 2148 N N . GLU A 1 270 ? -3.064 16.821 13.638 1.00 76.50 270 GLU A N 1
ATOM 2149 C CA . GLU A 1 270 ? -2.306 17.003 12.385 1.00 76.50 270 GLU A CA 1
ATOM 2150 C C . GLU A 1 270 ? -1.145 18.008 12.532 1.00 76.50 270 GLU A C 1
ATOM 2152 O O . GLU A 1 270 ? -0.079 17.833 11.945 1.00 76.50 270 GLU A O 1
ATOM 2157 N N . GLU A 1 271 ? -1.334 19.045 13.354 1.00 65.88 271 GLU A N 1
ATOM 2158 C CA . GLU A 1 271 ? -0.398 20.174 13.490 1.00 65.88 271 GLU A CA 1
ATOM 2159 C C . GLU A 1 271 ? 0.422 20.180 14.792 1.00 65.88 271 GLU A C 1
ATOM 2161 O O . GLU A 1 271 ? 1.243 21.079 14.992 1.00 65.88 271 GLU A O 1
ATOM 2166 N N . SER A 1 272 ? 0.230 19.208 15.690 1.00 59.25 272 SER A N 1
ATOM 2167 C CA . SER A 1 272 ? 1.009 19.116 16.929 1.00 59.25 272 SER A CA 1
ATOM 2168 C C . SER A 1 272 ? 1.622 17.738 17.135 1.00 59.25 272 SER A C 1
ATOM 2170 O O . SER A 1 272 ? 1.006 16.725 16.820 1.00 59.25 272 SER A O 1
ATOM 2172 N N . HIS A 1 273 ? 2.790 17.723 17.774 1.00 61.53 273 HIS A N 1
ATOM 2173 C CA . HIS A 1 273 ? 3.428 16.560 18.396 1.00 61.53 273 HIS A CA 1
ATOM 2174 C C . HIS A 1 273 ? 2.593 16.068 19.585 1.00 61.53 273 HIS A C 1
ATOM 2176 O O . HIS A 1 273 ? 3.004 16.183 20.721 1.00 61.53 273 HIS A O 1
ATOM 2182 N N . GLY A 1 274 ? 1.330 15.712 19.379 1.00 71.19 274 GLY A N 1
ATOM 2183 C CA . GLY A 1 274 ? 0.415 15.386 20.463 1.00 71.19 274 GLY A CA 1
ATOM 2184 C C . GLY A 1 274 ? -0.485 14.249 20.039 1.00 71.19 274 GLY A C 1
ATOM 2185 O O . GLY A 1 274 ? -1.277 14.384 19.102 1.00 71.19 274 GLY A O 1
ATOM 2186 N N . GLY A 1 275 ? -0.372 13.123 20.732 1.00 86.44 275 GLY A N 1
ATOM 2187 C CA . GLY A 1 275 ? -1.173 11.956 20.431 1.00 86.44 275 GLY A CA 1
ATOM 2188 C C . GLY A 1 275 ? -0.958 10.807 21.398 1.00 86.44 275 GLY A C 1
ATOM 2189 O O . GLY A 1 275 ? -0.652 10.967 22.585 1.00 86.44 275 GLY A O 1
ATOM 2190 N N . GLY A 1 276 ? -1.191 9.611 20.886 1.00 87.81 276 GLY A N 1
ATOM 2191 C CA . GLY A 1 276 ? -0.912 8.391 21.605 1.00 87.81 276 GLY A CA 1
ATOM 2192 C C . GLY A 1 276 ? -1.426 7.150 20.905 1.00 87.81 276 GLY A C 1
ATOM 2193 O O . GLY A 1 276 ? -2.112 7.205 19.883 1.00 87.81 276 GLY A O 1
ATOM 2194 N N . ILE A 1 277 ? -1.076 6.012 21.485 1.00 90.62 277 ILE A N 1
ATOM 2195 C CA . ILE A 1 277 ? -1.407 4.690 20.980 1.00 90.62 277 ILE A CA 1
ATOM 2196 C C . ILE A 1 277 ? -2.386 4.030 21.937 1.00 90.62 277 ILE A C 1
ATOM 2198 O O . ILE A 1 277 ? -2.112 3.884 23.129 1.00 90.62 277 ILE A O 1
ATOM 2202 N N . LEU A 1 278 ? -3.496 3.552 21.389 1.00 92.50 278 LEU A N 1
ATOM 2203 C CA . LEU A 1 278 ? -4.381 2.602 22.045 1.00 92.50 278 LEU A CA 1
ATOM 2204 C C . LEU A 1 278 ? -4.038 1.188 21.567 1.00 92.50 278 LEU A C 1
ATOM 2206 O O . LEU A 1 278 ? -4.023 0.923 20.365 1.00 92.50 278 LEU A O 1
ATOM 2210 N N . PHE A 1 279 ? -3.757 0.272 22.488 1.00 93.81 279 PHE A N 1
ATOM 2211 C CA . PHE A 1 279 ? -3.314 -1.083 22.146 1.00 93.81 279 PHE A CA 1
ATOM 2212 C C . PHE A 1 279 ? -3.807 -2.127 23.145 1.00 93.81 279 PHE A C 1
ATOM 2214 O O . PHE A 1 279 ? -4.114 -1.812 24.293 1.00 93.81 279 PHE A O 1
ATOM 2221 N N . TRP A 1 280 ? -3.858 -3.387 22.717 1.00 95.00 280 TRP A N 1
ATOM 2222 C CA . TRP A 1 280 ? -4.246 -4.515 23.559 1.00 95.00 280 TRP A CA 1
ATOM 2223 C C . TRP A 1 280 ? -3.042 -5.117 24.292 1.00 95.00 280 TRP A C 1
ATOM 2225 O O . TRP A 1 280 ? -2.043 -5.473 23.665 1.00 95.00 280 TRP A O 1
ATOM 2235 N N . ASN A 1 281 ? -3.140 -5.275 25.616 1.00 91.50 281 ASN A N 1
ATOM 2236 C CA . ASN A 1 281 ? -2.085 -5.894 26.436 1.00 91.50 281 ASN A CA 1
ATOM 2237 C C . ASN A 1 281 ? -2.293 -7.398 26.704 1.00 91.50 281 ASN A C 1
ATOM 2239 O O . ASN A 1 281 ? -1.570 -7.984 27.508 1.00 91.50 281 ASN A O 1
ATOM 2243 N N . GLY A 1 282 ? -3.297 -8.014 26.074 1.00 90.62 282 GLY A N 1
ATOM 2244 C CA . GLY A 1 282 ? -3.707 -9.401 26.317 1.00 90.62 282 GLY A CA 1
ATOM 2245 C C . GLY A 1 282 ? -4.958 -9.541 27.190 1.00 90.62 282 GLY A C 1
ATOM 2246 O O . GLY A 1 282 ? -5.532 -10.625 27.232 1.00 90.62 282 GLY A O 1
ATOM 2247 N N . ASN A 1 283 ? -5.396 -8.473 27.864 1.00 90.31 283 ASN A N 1
ATOM 2248 C CA . ASN A 1 283 ? -6.577 -8.491 28.735 1.00 90.31 283 ASN A CA 1
ATOM 2249 C C . ASN A 1 283 ? -7.472 -7.247 28.605 1.00 90.31 283 ASN A C 1
ATOM 2251 O O . ASN A 1 283 ? -8.687 -7.346 28.744 1.00 90.31 283 ASN A O 1
ATOM 2255 N N . ASN A 1 284 ? -6.897 -6.063 28.395 1.00 91.31 284 ASN A N 1
ATOM 2256 C CA . ASN A 1 284 ? -7.643 -4.828 28.162 1.00 91.31 284 ASN A CA 1
ATOM 2257 C C . ASN A 1 284 ? -6.864 -3.870 27.249 1.00 91.31 284 ASN A C 1
ATOM 2259 O O . ASN A 1 284 ? -5.663 -4.042 27.014 1.00 91.31 284 ASN A O 1
ATOM 2263 N N . TYR A 1 285 ? -7.550 -2.839 26.747 1.00 91.75 285 TYR A N 1
ATOM 2264 C CA . TYR A 1 285 ? -6.871 -1.755 26.048 1.00 91.75 285 TYR A CA 1
ATOM 2265 C C . TYR A 1 285 ? -6.143 -0.835 27.023 1.00 91.75 285 TYR A C 1
ATOM 2267 O O . TYR A 1 285 ? -6.673 -0.466 28.074 1.00 91.75 285 TYR A O 1
ATOM 2275 N N . GLN A 1 286 ? -4.932 -0.461 26.633 1.00 90.06 286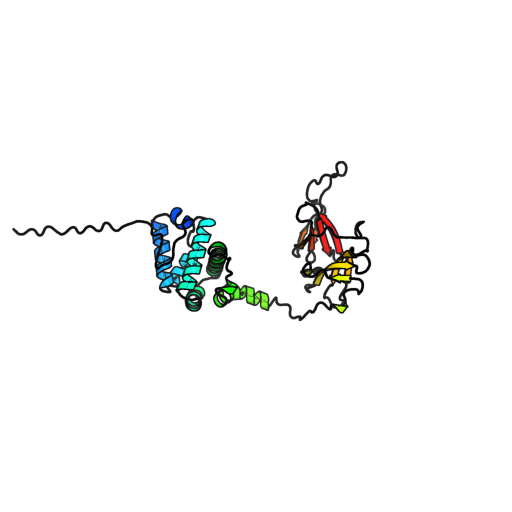 GLN A N 1
ATOM 2276 C CA . GLN A 1 286 ? -4.050 0.478 27.306 1.00 90.06 286 GLN A CA 1
ATOM 2277 C C . GLN A 1 286 ? -3.785 1.667 26.389 1.00 90.06 286 GLN A C 1
ATOM 2279 O O . GLN A 1 286 ? -3.746 1.518 25.168 1.00 90.06 286 GLN A O 1
ATOM 2284 N N . TRP A 1 287 ? -3.606 2.838 26.992 1.00 87.31 287 TRP A N 1
ATOM 2285 C CA . TRP A 1 287 ? -3.283 4.078 26.300 1.00 87.31 287 TRP A CA 1
ATOM 2286 C C . TRP A 1 287 ? -1.876 4.521 26.672 1.00 87.31 287 TRP A C 1
ATOM 2288 O O . TRP A 1 287 ? -1.590 4.681 27.861 1.00 87.31 287 TRP A O 1
ATOM 2298 N N . TYR A 1 288 ? -1.035 4.769 25.671 1.00 85.00 288 TYR A N 1
ATOM 2299 C CA . TYR A 1 288 ? 0.246 5.446 25.838 1.00 85.00 288 TYR A CA 1
ATOM 2300 C C . TYR A 1 288 ? 0.234 6.778 25.128 1.00 85.00 288 TYR A C 1
ATOM 2302 O O . TYR A 1 288 ? -0.117 6.856 23.958 1.00 85.00 288 TYR A O 1
ATOM 2310 N N . HIS A 1 289 ? 0.629 7.813 25.856 1.00 78.50 289 HIS A N 1
ATOM 2311 C CA . HIS A 1 289 ? 0.871 9.116 25.275 1.00 78.50 289 HIS A CA 1
ATOM 2312 C C . HIS A 1 289 ? 2.160 9.072 24.457 1.00 78.50 289 HIS A C 1
ATOM 2314 O O . HIS A 1 289 ? 3.144 8.478 24.908 1.00 78.50 289 HIS A O 1
ATOM 2320 N N . ILE A 1 290 ? 2.097 9.655 23.265 1.00 70.31 290 ILE A N 1
ATOM 2321 C CA . ILE A 1 290 ? 3.242 9.890 22.393 1.00 70.31 290 ILE A CA 1
ATOM 2322 C C . ILE A 1 290 ? 3.106 11.321 21.877 1.00 70.31 290 ILE A C 1
ATOM 2324 O O . ILE A 1 290 ? 2.036 11.666 21.365 1.00 70.31 290 ILE A O 1
ATOM 2328 N N . GLU A 1 291 ? 4.146 12.133 22.030 1.00 61.25 291 GLU A N 1
ATOM 2329 C CA . GLU A 1 291 ? 4.272 13.449 21.385 1.00 61.25 291 GLU A CA 1
ATOM 2330 C C . GLU A 1 291 ? 5.143 13.392 20.120 1.00 61.25 291 GLU A C 1
ATOM 2332 O O . GLU A 1 291 ? 6.291 12.894 20.171 1.00 61.25 291 GLU A O 1
#

Sequence (291 aa):
MKYPIYFLLLFTIWSCKQNQIEGIEIGHTLYTNQSLKQNKELTDLIARIIKKDSKALEWLTEFWCGGGAGCYDLGIITSEIVYKIGEDNFMKMTSKLNTKQKNNLEGLLNAGLEYGYEPDRNLNIEFPNLYKFLNAQELENLQLNKPNTFEFIDLNKIPDSLELIINKSLKGDFNGDEVVDFFSLVNNKKTNEKGVLIIHNSVSQETFVYGAGKEVHGMTNLNWIEVLEIIPKGEIVAPDLVDKETGDILGPDQTQNFKLIGNGISMSVEESHGGGILFWNGNNYQWYHIE